Protein AF-A0A699QBE1-F1 (afdb_monomer_lite)

Radius of gyration: 17.56 Å; chains: 1; bounding box: 42×46×42 Å

Foldseek 3Di:
DEPACAQWHQQCVDPVGDHFTPLVVLLVCVVVVDDLVRSVVVSVVRNDPVDDLVNLVVCLVVPAQEYEYEHECLQQDDSVLNNQVSCLSNVNHPPVVNLVVLVVCLVVVVRCVPVCPGRVNVSVVNVLVSSVVRNHAYEYEPQEFVQFLAARRRRGNHSDGQGCQVPVSRLSSLLVVLLSCLLPCLPPVSHQEYASYFAREPHVVFLVSLLVSVVSNVCSSVVSVRDHHYDRAHYPRSPDCVVNPDDD

Secondary structure (DSSP, 8-state):
-B-TTTSS-BGGGSTT--SSBHHHHHHHHHHTT--HHHHHHHHHHHHHHSS-HHHHHHHHHTT--EEEEEEEGGGGS-HHHHHHHHHHHTTSS-HHHHHHHHHHHHHTT-TTSSGGGSHHHHHHHHHHHHHHHTT-EEEEEEEE-TT-SS--TTT---SSTTHHHH-HHHHHHHHHHHHHHHHHHTT-TTEEEEE-S----S-TTHHHHHHHHHHHHHHHHHHTT---EEE---HHHHTB-TTTT---

InterPro domains:
  IPR001547 Glycoside hydrolase, family 5 [PF00150] (39-243)
  IPR017853 Glycoside hydrolase superfamily [SSF51445] (2-241)
  IPR050386 Glycosyl Hydrolase 5 (Cellulase A) [PTHR31297] (1-242)

pLDDT: mean 95.07, std 7.27, range [45.31, 98.88]

Structure (mmCIF, N/CA/C/O backbone):
data_AF-A0A699QBE1-F1
#
_entry.id   AF-A0A699QBE1-F1
#
loop_
_atom_site.group_PDB
_atom_site.id
_atom_site.type_symbol
_atom_site.label_atom_id
_atom_site.label_alt_id
_atom_site.label_comp_id
_atom_site.label_asym_id
_atom_site.label_entity_id
_atom_site.label_seq_id
_atom_site.pdbx_PDB_ins_code
_atom_site.Cartn_x
_atom_site.Cartn_y
_atom_site.Cartn_z
_atom_site.occupancy
_atom_site.B_iso_or_equiv
_atom_site.auth_seq_id
_atom_site.auth_comp_id
_atom_site.auth_asym_id
_atom_site.auth_atom_id
_atom_site.pdbx_PDB_model_num
ATOM 1 N N . MET A 1 1 ? -6.792 -7.352 15.353 1.00 94.69 1 MET A N 1
ATOM 2 C CA . MET A 1 1 ? -6.222 -8.475 14.569 1.00 94.69 1 MET A CA 1
ATOM 3 C C . MET A 1 1 ? -5.666 -7.942 13.255 1.00 94.69 1 MET A C 1
ATOM 5 O O . MET A 1 1 ? -6.353 -7.144 12.637 1.00 94.69 1 MET A O 1
ATOM 9 N N . ASN A 1 2 ? -4.466 -8.341 12.826 1.00 97.06 2 ASN A N 1
ATOM 10 C CA . ASN A 1 2 ? -3.958 -8.002 11.487 1.00 97.06 2 ASN A CA 1
ATOM 11 C C . ASN A 1 2 ? -4.522 -8.975 10.444 1.00 97.06 2 ASN A C 1
ATOM 13 O O . ASN A 1 2 ? -4.537 -10.179 10.686 1.00 97.06 2 ASN A O 1
ATOM 17 N N . LEU A 1 3 ? -4.937 -8.469 9.282 1.00 97.25 3 LEU A N 1
ATOM 18 C CA . LEU A 1 3 ? -5.344 -9.285 8.129 1.00 97.25 3 LEU A CA 1
ATOM 19 C C . LEU A 1 3 ? -4.168 -9.498 7.154 1.00 97.25 3 LEU A C 1
ATOM 21 O O . LEU A 1 3 ? -4.276 -9.221 5.958 1.00 97.25 3 LEU A O 1
ATOM 25 N N . GLY A 1 4 ? -3.023 -9.937 7.688 1.00 94.94 4 GLY A N 1
ATOM 26 C CA . GLY A 1 4 ? -1.795 -10.170 6.918 1.00 94.94 4 GLY A CA 1
ATOM 27 C C . GLY A 1 4 ? -1.945 -11.293 5.886 1.00 94.94 4 GLY A C 1
ATOM 28 O O . GLY A 1 4 ? -2.747 -12.212 6.059 1.00 94.94 4 GLY A O 1
ATOM 29 N N . GLY A 1 5 ? -1.207 -11.198 4.779 1.00 94.06 5 GLY A N 1
ATOM 30 C CA . GLY A 1 5 ? -1.306 -12.123 3.642 1.00 94.06 5 GLY A CA 1
ATOM 31 C C . GLY A 1 5 ? -2.476 -11.852 2.683 1.00 94.06 5 GLY A C 1
ATOM 32 O O . GLY A 1 5 ? -2.503 -12.408 1.585 1.00 94.06 5 GLY A O 1
ATOM 33 N N . TRP A 1 6 ? -3.442 -10.997 3.045 1.00 96.81 6 TRP A N 1
ATOM 34 C CA . TRP A 1 6 ? -4.633 -10.768 2.221 1.00 96.81 6 TRP A CA 1
ATOM 35 C C . TRP A 1 6 ? -4.414 -9.761 1.089 1.00 96.81 6 TRP A C 1
ATOM 37 O O . TRP A 1 6 ? -4.386 -10.140 -0.083 1.00 96.81 6 TRP A O 1
ATOM 47 N N . LEU A 1 7 ? -4.304 -8.475 1.430 1.00 97.38 7 LEU A N 1
ATOM 48 C CA . LEU A 1 7 ? -4.171 -7.373 0.465 1.00 97.38 7 LEU A CA 1
ATOM 49 C C . LEU A 1 7 ? -2.706 -6.996 0.187 1.00 97.38 7 LEU A C 1
ATOM 51 O O . LEU A 1 7 ? -2.420 -6.139 -0.650 1.00 97.38 7 LEU A O 1
ATOM 55 N N . LEU A 1 8 ? -1.798 -7.696 0.859 1.00 95.00 8 LEU A N 1
ATOM 56 C CA . LEU A 1 8 ? -0.367 -7.753 0.633 1.00 95.00 8 LEU A CA 1
ATOM 57 C C . LEU A 1 8 ? 0.083 -9.181 0.954 1.00 95.00 8 LEU A C 1
ATOM 59 O O . LEU A 1 8 ? -0.326 -9.736 1.972 1.00 95.00 8 LEU A O 1
ATOM 63 N N . GLN A 1 9 ? 0.924 -9.764 0.103 1.00 93.69 9 GLN A N 1
ATOM 64 C CA . GLN A 1 9 ? 1.531 -11.069 0.357 1.00 93.69 9 GLN A CA 1
ATOM 65 C C . GLN A 1 9 ? 2.955 -10.917 0.889 1.00 93.69 9 GLN A C 1
ATOM 67 O O . GLN A 1 9 ? 3.810 -10.330 0.223 1.00 93.69 9 GLN A O 1
ATOM 72 N N . GLU A 1 10 ? 3.200 -11.542 2.035 1.00 90.75 10 GLU A N 1
ATOM 73 C CA . GLU A 1 10 ? 4.521 -11.787 2.606 1.00 90.75 10 GLU A CA 1
ATOM 74 C C . GLU A 1 10 ? 4.784 -13.293 2.5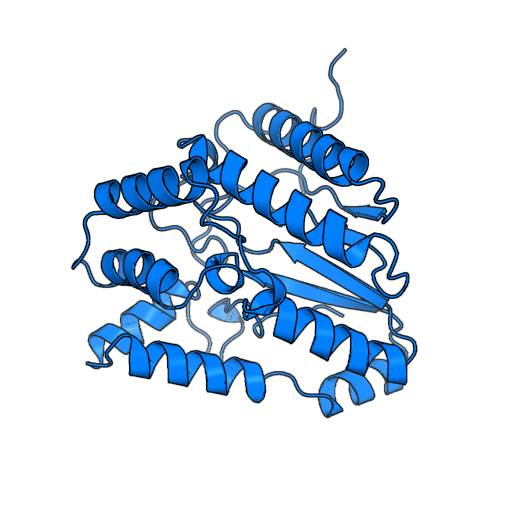37 1.00 90.75 10 GLU A C 1
ATOM 76 O O . GLU A 1 10 ? 4.014 -14.094 3.077 1.00 90.75 10 GLU A O 1
ATOM 81 N N . GLY A 1 11 ? 5.838 -13.713 1.838 1.00 87.06 11 GLY A N 1
ATOM 82 C CA . GLY A 1 11 ? 6.037 -15.121 1.485 1.00 87.06 11 GLY A CA 1
ATOM 83 C C . GLY A 1 11 ? 6.104 -16.054 2.698 1.00 87.06 11 GLY A C 1
ATOM 84 O O . GLY A 1 11 ? 5.624 -17.190 2.638 1.00 87.06 11 GLY A O 1
ATOM 85 N N . TYR A 1 12 ? 6.650 -15.582 3.824 1.00 87.69 12 TYR A N 1
ATOM 86 C CA . TYR A 1 12 ? 6.813 -16.400 5.028 1.00 87.69 12 TYR A CA 1
ATOM 87 C C . TYR A 1 12 ? 5.470 -16.797 5.662 1.00 87.69 12 TYR A C 1
ATOM 89 O O . TYR A 1 12 ? 5.390 -17.814 6.353 1.00 87.69 12 TYR A O 1
ATOM 97 N N . MET A 1 13 ? 4.398 -16.042 5.396 1.00 87.69 13 MET A N 1
ATOM 98 C CA . MET A 1 13 ? 3.041 -16.360 5.852 1.00 87.69 13 MET A CA 1
ATOM 99 C C . MET A 1 13 ? 2.349 -17.412 4.969 1.00 87.69 13 MET A C 1
ATOM 101 O O . MET A 1 13 ? 1.354 -18.017 5.370 1.00 87.69 13 MET A O 1
ATOM 105 N N . MET A 1 14 ? 2.862 -17.647 3.762 1.00 82.94 14 MET A N 1
ATOM 106 C CA . MET A 1 14 ? 2.190 -18.402 2.705 1.00 82.94 14 MET A CA 1
ATOM 107 C C . MET A 1 14 ? 2.646 -19.856 2.707 1.00 82.94 14 MET A C 1
ATOM 109 O O . MET A 1 14 ? 3.821 -20.103 2.499 1.00 82.94 14 MET A O 1
ATOM 113 N N . LYS A 1 15 ? 1.762 -20.849 2.880 1.00 76.06 15 LYS A N 1
ATOM 114 C CA . LYS A 1 15 ? 2.160 -22.275 2.936 1.00 76.06 15 LYS A CA 1
ATOM 115 C C . LYS A 1 15 ? 2.624 -22.814 1.564 1.00 76.06 15 LYS A C 1
ATOM 117 O O . LYS A 1 15 ? 1.965 -22.517 0.570 1.00 76.06 15 LYS A O 1
ATOM 122 N N . PRO A 1 16 ? 3.713 -23.615 1.484 1.00 70.44 16 PRO A N 1
ATOM 123 C CA . PRO A 1 16 ? 4.479 -24.244 2.577 1.00 70.44 16 PRO A CA 1
ATOM 124 C C . PRO A 1 16 ? 5.478 -23.335 3.330 1.00 70.44 16 PRO A C 1
ATOM 126 O O . PRO A 1 16 ? 6.162 -23.811 4.228 1.00 70.44 16 PRO A O 1
ATOM 129 N N . GLY A 1 17 ? 5.511 -22.041 3.035 1.00 72.06 17 GLY A N 1
ATOM 130 C CA . GLY A 1 17 ? 6.429 -21.035 3.570 1.00 72.06 17 GLY A CA 1
ATOM 131 C C . GLY A 1 17 ? 7.526 -20.788 2.547 1.00 72.06 17 GLY A C 1
ATOM 132 O O . GLY A 1 17 ? 8.294 -21.704 2.265 1.00 72.06 17 GLY A O 1
ATOM 133 N N . TYR A 1 18 ? 7.607 -19.591 1.965 1.00 80.00 18 TYR A N 1
ATOM 134 C CA . TYR A 1 18 ? 8.719 -19.227 1.075 1.00 80.00 18 TYR A CA 1
ATOM 135 C C . TYR A 1 18 ? 9.241 -17.825 1.384 1.00 80.00 18 TYR A C 1
ATOM 137 O O . TYR A 1 18 ? 8.517 -16.984 1.890 1.00 80.00 18 TYR A O 1
ATOM 145 N N . GLY A 1 19 ? 10.516 -17.559 1.113 1.00 83.94 19 GLY A N 1
ATOM 146 C CA . GLY A 1 19 ? 11.049 -16.200 1.238 1.00 83.94 19 GLY A CA 1
ATOM 147 C C . GLY A 1 19 ? 10.529 -15.295 0.122 1.00 83.94 19 GLY A C 1
ATOM 148 O O . GLY A 1 19 ? 10.242 -15.773 -0.978 1.00 83.94 19 GLY A O 1
ATOM 149 N N . GLY A 1 20 ? 10.456 -13.992 0.378 1.00 89.56 20 GLY A N 1
ATOM 150 C CA . GLY A 1 20 ? 10.107 -13.005 -0.642 1.00 89.56 20 GLY A CA 1
ATOM 151 C C . GLY A 1 20 ? 8.761 -12.317 -0.438 1.00 89.56 20 GLY A C 1
ATOM 152 O O . GLY A 1 20 ? 8.059 -12.512 0.550 1.00 89.56 20 GLY A O 1
ATOM 153 N N . THR A 1 21 ? 8.407 -11.512 -1.430 1.00 94.00 21 THR A N 1
ATOM 154 C CA . THR A 1 21 ? 7.299 -10.550 -1.402 1.00 94.00 21 THR A CA 1
ATOM 155 C C . THR A 1 21 ? 6.243 -10.868 -2.461 1.00 94.00 21 THR A C 1
ATOM 157 O O . THR A 1 21 ? 6.433 -11.737 -3.318 1.00 94.00 21 THR A O 1
ATOM 160 N N . GLN A 1 22 ? 5.153 -10.098 -2.493 1.00 95.00 22 GLN A N 1
ATOM 161 C CA . GLN A 1 22 ? 4.160 -10.151 -3.569 1.00 95.00 22 GLN A CA 1
ATOM 162 C C . GLN A 1 22 ? 4.777 -10.081 -4.984 1.00 95.00 22 GLN A C 1
ATOM 164 O O . GLN A 1 22 ? 4.373 -10.830 -5.875 1.00 95.00 22 GLN A O 1
ATOM 169 N N . GLY A 1 23 ? 5.779 -9.229 -5.216 1.00 95.25 23 GLY A N 1
ATOM 170 C CA . GLY A 1 23 ? 6.502 -9.155 -6.488 1.00 95.25 23 GLY A CA 1
ATOM 171 C C . GLY A 1 23 ? 7.244 -10.449 -6.838 1.00 95.25 23 GLY A C 1
ATOM 172 O O . GLY A 1 23 ? 7.292 -10.834 -8.008 1.00 95.25 23 GLY A O 1
ATOM 173 N N . SER A 1 24 ? 7.740 -11.175 -5.833 1.00 93.19 24 SER A N 1
ATOM 174 C CA . SER A 1 24 ? 8.366 -12.493 -6.017 1.00 93.19 24 SER A CA 1
ATOM 175 C C . SER A 1 24 ? 7.347 -13.538 -6.479 1.00 93.19 24 SER A C 1
ATOM 177 O O . SER A 1 24 ? 7.620 -14.297 -7.410 1.00 93.19 24 SER A O 1
ATOM 179 N N . VAL A 1 25 ? 6.135 -13.520 -5.916 1.00 93.31 25 VAL A N 1
ATOM 180 C CA . VAL A 1 25 ? 5.020 -14.381 -6.355 1.00 93.31 25 VAL A CA 1
ATOM 181 C C . VAL A 1 25 ? 4.640 -14.085 -7.799 1.00 93.31 25 VAL A C 1
ATOM 183 O O . VAL A 1 25 ? 4.583 -14.995 -8.627 1.00 93.31 25 VAL A O 1
ATOM 186 N N . LYS A 1 26 ? 4.449 -12.802 -8.130 1.00 95.38 26 LYS A N 1
ATOM 187 C CA . LYS A 1 26 ? 4.182 -12.358 -9.505 1.00 95.38 26 LYS A CA 1
ATOM 188 C C . LYS A 1 26 ? 5.254 -12.865 -10.467 1.00 95.38 26 LYS A C 1
ATOM 190 O O . LYS A 1 26 ? 4.917 -13.387 -11.526 1.00 95.38 26 LYS A O 1
ATOM 195 N N . LYS A 1 27 ? 6.535 -12.762 -10.096 1.00 95.00 27 LYS A N 1
ATOM 196 C CA . LYS A 1 27 ? 7.655 -13.248 -10.915 1.00 95.00 27 LYS A CA 1
ATOM 197 C C . LYS A 1 27 ? 7.536 -14.741 -11.221 1.00 95.00 27 LYS A C 1
ATOM 199 O O . LYS A 1 27 ? 7.682 -15.117 -12.380 1.00 95.00 27 LYS A O 1
ATOM 204 N N . VAL A 1 28 ? 7.218 -15.568 -10.223 1.00 93.50 28 VAL A N 1
ATOM 205 C CA . VAL A 1 28 ? 7.009 -17.016 -10.413 1.00 93.50 28 VAL A CA 1
ATOM 206 C C . VAL A 1 28 ? 5.831 -17.288 -11.353 1.00 93.50 28 VAL A C 1
ATOM 208 O O . VAL A 1 28 ? 5.955 -18.105 -12.264 1.00 93.50 28 VAL A O 1
ATOM 211 N N . LEU A 1 29 ? 4.714 -16.570 -11.200 1.00 95.25 29 LEU A N 1
ATOM 212 C CA . LEU A 1 29 ? 3.560 -16.707 -12.100 1.00 95.25 29 LEU A CA 1
ATOM 213 C C . LEU A 1 29 ? 3.916 -16.346 -13.551 1.00 95.25 29 LEU A C 1
ATOM 215 O O . LEU A 1 29 ? 3.547 -17.069 -14.475 1.00 95.25 29 LEU A O 1
ATOM 219 N N . TYR A 1 30 ? 4.675 -15.269 -13.761 1.00 97.38 30 TYR A N 1
ATOM 220 C CA . TYR A 1 30 ? 5.146 -14.889 -15.095 1.00 97.38 30 TYR A CA 1
ATOM 221 C C . TYR A 1 30 ? 6.132 -15.907 -15.681 1.00 97.38 30 TYR A C 1
ATOM 223 O O . TYR A 1 30 ? 6.045 -16.229 -16.864 1.00 97.38 30 TYR A O 1
ATOM 231 N N . GLN A 1 31 ? 7.034 -16.464 -14.867 1.00 95.75 31 GLN A N 1
ATOM 232 C CA . GLN A 1 31 ? 7.949 -17.534 -15.288 1.00 95.75 31 GLN A CA 1
ATOM 233 C C . GLN A 1 31 ? 7.210 -18.828 -15.661 1.00 95.75 31 GLN A C 1
ATOM 235 O O . GLN A 1 31 ? 7.676 -19.566 -16.524 1.00 95.75 31 GLN A O 1
ATOM 240 N N . ALA A 1 32 ? 6.034 -19.068 -15.074 1.00 96.81 32 ALA A N 1
ATOM 241 C CA . ALA A 1 32 ? 5.128 -20.149 -15.460 1.00 96.81 32 ALA A CA 1
ATOM 242 C C . ALA A 1 32 ? 4.320 -19.857 -16.747 1.00 96.81 32 ALA A C 1
ATOM 244 O O . ALA A 1 32 ? 3.485 -20.667 -17.145 1.00 96.81 32 ALA A O 1
ATOM 245 N N . GLY A 1 33 ? 4.555 -18.718 -17.410 1.00 96.62 33 GLY A N 1
ATOM 246 C CA . GLY A 1 33 ? 3.954 -18.375 -18.701 1.00 96.62 33 GLY A CA 1
ATOM 247 C C . GLY A 1 33 ? 2.620 -17.630 -18.625 1.00 96.62 33 GLY A C 1
ATOM 248 O O . GLY A 1 33 ? 1.960 -17.468 -19.652 1.00 96.62 33 GLY A O 1
ATOM 249 N N . LEU A 1 34 ? 2.198 -17.163 -17.443 1.00 97.62 34 LEU A N 1
ATOM 250 C CA . LEU A 1 34 ? 0.987 -16.347 -17.325 1.00 97.62 34 LEU A CA 1
ATOM 251 C C . LEU A 1 34 ? 1.218 -14.949 -17.919 1.00 97.62 34 LEU A C 1
ATOM 253 O O . LEU A 1 34 ? 2.302 -14.383 -17.815 1.00 97.62 34 LEU A O 1
ATOM 257 N N . ASN A 1 35 ? 0.178 -14.371 -18.520 1.00 95.94 35 ASN A N 1
ATOM 258 C CA . ASN A 1 35 ? 0.168 -12.970 -18.951 1.00 95.94 35 ASN A CA 1
ATOM 259 C C . ASN A 1 35 ? -0.437 -12.058 -17.865 1.00 95.94 35 ASN A C 1
ATOM 261 O O . ASN A 1 35 ? -0.961 -12.543 -16.861 1.00 95.94 35 ASN A O 1
ATOM 265 N N . ASP A 1 36 ? -0.401 -10.737 -18.072 1.00 95.12 36 ASP A N 1
ATOM 266 C CA . ASP A 1 36 ? -0.884 -9.766 -17.077 1.00 95.12 36 ASP A CA 1
ATOM 267 C C . ASP A 1 36 ? -2.359 -9.997 -16.707 1.00 95.12 36 ASP A C 1
ATOM 269 O O . ASP A 1 36 ? -2.717 -9.927 -15.536 1.00 95.12 36 ASP A O 1
ATOM 273 N N . ALA A 1 37 ? -3.214 -10.355 -17.673 1.00 95.94 37 ALA A N 1
ATOM 274 C CA . ALA A 1 37 ? -4.624 -10.646 -17.413 1.00 95.94 37 ALA A CA 1
ATOM 275 C C . ALA A 1 37 ? -4.812 -11.891 -16.527 1.00 95.94 37 ALA A C 1
ATOM 277 O O . ALA A 1 37 ? -5.665 -11.898 -15.638 1.00 95.94 37 ALA A O 1
ATOM 278 N N . ALA A 1 38 ? -4.013 -12.939 -16.740 1.00 97.44 38 ALA A N 1
ATOM 279 C CA . ALA A 1 38 ? -4.041 -14.147 -15.922 1.00 97.44 38 ALA A CA 1
ATOM 280 C C . ALA A 1 38 ? -3.509 -13.891 -14.503 1.00 97.44 38 ALA A C 1
ATOM 282 O O . ALA A 1 38 ? -4.104 -14.375 -13.541 1.00 97.44 38 ALA A O 1
ATOM 283 N N . VAL A 1 39 ? -2.444 -13.094 -14.358 1.00 96.38 39 VAL A N 1
ATOM 284 C CA . VAL A 1 39 ? -1.919 -12.690 -13.043 1.00 96.38 39 VAL A CA 1
ATOM 285 C C . VAL A 1 39 ? -2.926 -11.809 -12.302 1.00 96.38 39 VAL A C 1
ATOM 287 O O . VAL A 1 39 ? -3.231 -12.081 -11.144 1.00 96.38 39 VAL A O 1
ATOM 290 N N . GLU A 1 40 ? -3.523 -10.811 -12.954 1.00 95.38 40 GLU A N 1
ATOM 291 C CA . GLU A 1 40 ? -4.579 -9.990 -12.343 1.00 95.38 40 GLU A CA 1
ATOM 292 C C . GLU A 1 40 ? -5.792 -10.837 -11.936 1.00 95.38 40 GLU A C 1
ATOM 294 O O . GLU A 1 40 ? -6.316 -10.659 -10.837 1.00 95.38 40 GLU A O 1
ATOM 299 N N . LYS A 1 41 ? -6.198 -11.817 -12.758 1.00 96.81 41 LYS A N 1
ATOM 300 C CA . LYS A 1 41 ? -7.270 -12.762 -12.409 1.00 96.81 41 LYS A CA 1
ATOM 301 C C . LYS A 1 41 ? -6.912 -13.614 -11.191 1.00 96.81 41 LYS A C 1
ATOM 303 O O . LYS A 1 41 ? -7.757 -13.772 -10.312 1.00 96.81 41 LYS A O 1
ATOM 308 N N . PHE A 1 42 ? -5.687 -14.134 -11.117 1.00 96.81 42 PHE A N 1
ATOM 309 C CA . PHE A 1 42 ? -5.198 -14.874 -9.949 1.00 96.81 42 PHE A CA 1
ATOM 310 C C . PHE A 1 42 ? -5.297 -14.019 -8.680 1.00 96.81 42 PHE A C 1
ATOM 312 O O . PHE A 1 42 ? -5.879 -14.445 -7.685 1.00 96.81 42 PHE A O 1
ATOM 319 N N . TYR A 1 43 ? -4.801 -12.782 -8.729 1.00 96.38 43 TYR A N 1
ATOM 320 C CA . TYR A 1 43 ? -4.846 -11.876 -7.584 1.00 96.38 43 TYR A CA 1
ATOM 321 C C . TYR A 1 43 ? -6.267 -11.421 -7.234 1.00 96.38 43 TYR A C 1
ATOM 323 O O . TYR A 1 43 ? -6.573 -11.228 -6.059 1.00 96.38 43 TYR A O 1
ATOM 331 N N . GLN A 1 44 ? -7.156 -11.284 -8.219 1.00 96.31 44 GLN A N 1
ATOM 332 C CA . GLN A 1 44 ? -8.572 -11.031 -7.964 1.00 96.31 44 GLN A CA 1
ATOM 333 C C . GLN A 1 44 ? -9.203 -12.196 -7.195 1.00 96.31 44 GLN A C 1
ATOM 335 O O . GLN A 1 44 ? -9.820 -11.985 -6.154 1.00 96.31 44 GLN A O 1
ATOM 340 N N . GLN A 1 45 ? -8.975 -13.431 -7.653 1.00 97.38 45 GLN A N 1
ATOM 341 C CA . GLN A 1 45 ? -9.444 -14.633 -6.963 1.00 97.38 45 GLN A CA 1
ATOM 342 C C . GLN A 1 45 ? -8.852 -14.747 -5.556 1.00 97.38 45 GLN A C 1
ATOM 344 O O . GLN A 1 45 ? -9.580 -15.081 -4.627 1.00 97.38 45 GLN A O 1
ATOM 349 N N . TRP A 1 46 ? -7.571 -14.421 -5.372 1.00 96.44 46 TRP A N 1
ATOM 350 C CA . TRP A 1 46 ? -6.951 -14.364 -4.049 1.00 96.44 46 TRP A CA 1
ATOM 351 C C . TRP A 1 46 ? -7.704 -13.410 -3.119 1.00 96.44 46 TRP A C 1
ATOM 353 O O . TRP A 1 46 ? -8.181 -13.817 -2.062 1.00 96.44 46 TRP A O 1
ATOM 363 N N . ARG A 1 47 ? -7.887 -12.151 -3.531 1.00 97.38 47 ARG A N 1
ATOM 364 C CA . ARG A 1 47 ? -8.538 -11.131 -2.695 1.00 97.38 47 ARG A CA 1
ATOM 365 C C . ARG A 1 47 ? -10.005 -11.433 -2.411 1.00 97.38 47 ARG A C 1
ATOM 367 O O . ARG A 1 47 ? -10.494 -11.053 -1.351 1.00 97.38 47 ARG A O 1
ATOM 374 N N . ASP A 1 48 ? -10.698 -12.111 -3.319 1.00 96.81 48 ASP A N 1
ATOM 375 C CA . ASP A 1 48 ? -12.107 -12.456 -3.127 1.00 96.81 48 ASP A CA 1
ATOM 376 C C . ASP A 1 48 ? -12.325 -13.684 -2.226 1.00 96.81 48 ASP A C 1
ATOM 378 O O . ASP A 1 48 ? -13.423 -13.820 -1.686 1.00 96.81 48 ASP A O 1
ATOM 382 N N . ASN A 1 49 ? -11.309 -14.540 -2.038 1.00 96.62 49 ASN A N 1
ATOM 383 C CA . ASN A 1 49 ? -11.451 -15.817 -1.322 1.00 96.62 49 ASN A CA 1
ATOM 384 C C . ASN A 1 49 ? -10.548 -15.982 -0.089 1.00 96.62 49 ASN A C 1
ATOM 386 O O . ASN A 1 49 ? -10.839 -16.843 0.733 1.00 96.62 49 ASN A O 1
ATOM 390 N N . PHE A 1 50 ? -9.462 -15.213 0.047 1.00 96.38 50 PHE A N 1
ATOM 391 C CA . PHE A 1 50 ? -8.506 -15.406 1.144 1.00 96.38 50 PHE A CA 1
ATOM 392 C C . PHE A 1 50 ? -9.052 -14.931 2.497 1.00 96.38 50 PHE A C 1
ATOM 394 O O . PHE A 1 50 ? -8.982 -15.672 3.468 1.00 96.38 50 PHE A O 1
ATOM 401 N N . ILE A 1 51 ? -9.633 -13.726 2.547 1.00 97.81 51 ILE A N 1
ATOM 402 C CA . ILE A 1 51 ? -10.446 -13.251 3.674 1.00 97.81 51 ILE A CA 1
ATOM 403 C C . ILE A 1 51 ? -11.847 -12.956 3.160 1.00 97.81 51 ILE A C 1
ATOM 405 O O . ILE A 1 51 ? -12.051 -12.261 2.159 1.00 97.81 51 ILE A O 1
ATOM 409 N N . THR A 1 52 ? -12.826 -13.474 3.881 1.00 98.00 52 THR A N 1
ATOM 410 C CA . THR A 1 52 ? -14.245 -13.345 3.590 1.00 98.00 52 THR A CA 1
ATOM 411 C C . THR A 1 52 ? -14.977 -12.741 4.783 1.00 98.00 52 THR A C 1
ATOM 413 O O . THR A 1 52 ? -14.419 -12.529 5.860 1.00 98.00 52 THR A O 1
ATOM 416 N N . LYS A 1 53 ? -16.280 -12.490 4.620 1.00 98.00 53 LYS A N 1
ATOM 417 C CA . LYS A 1 53 ? -17.119 -12.045 5.735 1.00 98.00 53 LYS A CA 1
ATOM 418 C C . LYS A 1 53 ? -17.100 -13.042 6.903 1.00 98.00 53 LYS A C 1
ATOM 420 O O . LYS A 1 53 ? -17.131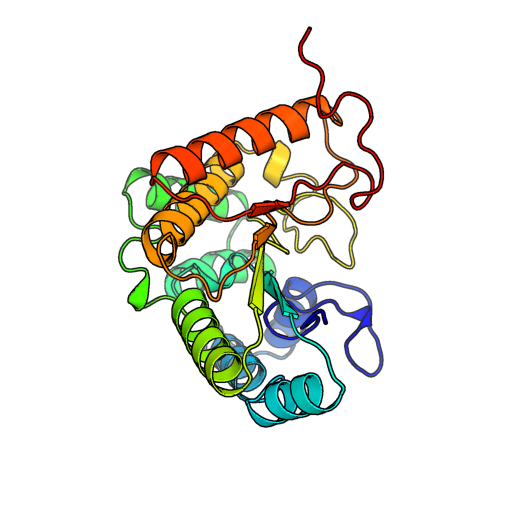 -12.605 8.047 1.00 98.00 53 LYS A O 1
ATOM 425 N N . ALA A 1 54 ? -17.031 -14.346 6.626 1.00 98.50 54 ALA A N 1
ATOM 426 C CA . ALA A 1 54 ? -17.038 -15.373 7.665 1.00 98.50 54 ALA A CA 1
ATOM 427 C C . ALA A 1 54 ? -15.829 -15.244 8.606 1.00 98.50 54 ALA A C 1
ATOM 429 O O . ALA A 1 54 ? -15.975 -15.416 9.812 1.00 98.50 54 ALA A O 1
ATOM 430 N N . ASP A 1 55 ? -14.667 -14.859 8.075 1.00 98.38 55 ASP A N 1
ATOM 431 C CA . ASP A 1 55 ? -13.461 -14.621 8.869 1.00 98.38 55 ASP A CA 1
ATOM 432 C C . ASP A 1 55 ? -13.624 -13.395 9.780 1.00 98.38 55 ASP A C 1
ATOM 434 O O . ASP A 1 55 ? -13.260 -13.436 10.954 1.00 98.38 55 ASP A O 1
ATOM 438 N N . ILE A 1 56 ? -14.233 -12.317 9.272 1.00 98.56 56 ILE A N 1
ATOM 439 C CA . ILE A 1 56 ? -14.527 -11.111 10.064 1.00 98.56 56 ILE A CA 1
ATOM 440 C C . ILE A 1 56 ? -15.558 -11.402 11.164 1.00 98.56 56 ILE A C 1
ATOM 442 O O . ILE A 1 56 ? -15.380 -10.963 12.302 1.00 98.56 56 ILE A O 1
ATOM 446 N N . ASP A 1 57 ? -16.602 -12.171 10.846 1.00 98.56 57 ASP A N 1
ATOM 447 C CA . ASP A 1 57 ? -17.609 -12.613 11.816 1.00 98.56 57 ASP A CA 1
ATOM 448 C C . ASP A 1 57 ? -16.962 -13.481 12.909 1.00 98.56 57 ASP A C 1
ATOM 450 O O . ASP A 1 57 ? -17.222 -13.290 14.097 1.00 98.56 57 ASP A O 1
ATOM 454 N N . PHE A 1 58 ? -16.067 -14.397 12.526 1.00 98.50 58 PHE A N 1
ATOM 455 C CA . PHE A 1 58 ? -15.322 -15.227 13.469 1.00 98.50 58 PHE A CA 1
ATOM 456 C C . PHE A 1 58 ? -14.419 -14.387 14.381 1.00 98.50 58 PHE A C 1
ATOM 458 O O . PHE A 1 58 ? -14.460 -14.559 15.599 1.00 98.50 58 PHE A O 1
ATOM 465 N N . ILE A 1 59 ? -13.653 -13.439 13.826 1.00 98.38 59 ILE A N 1
ATOM 466 C CA . ILE A 1 59 ? -12.814 -12.507 14.601 1.00 98.38 59 ILE A CA 1
ATOM 467 C C . ILE A 1 59 ? -13.659 -11.758 15.642 1.00 98.38 59 ILE A C 1
ATOM 469 O O . ILE A 1 59 ? -13.262 -11.666 16.803 1.00 98.38 59 ILE A O 1
ATOM 473 N N . ALA A 1 60 ? -14.839 -11.266 15.261 1.00 98.12 60 ALA A N 1
ATOM 474 C CA . ALA A 1 60 ? -15.741 -10.595 16.194 1.00 98.12 60 ALA A CA 1
ATOM 475 C C . ALA A 1 60 ? -16.252 -11.534 17.299 1.00 98.12 60 ALA A C 1
ATOM 477 O O . ALA A 1 60 ? -16.271 -11.156 18.470 1.00 98.12 60 ALA A O 1
ATOM 478 N N . GLN A 1 61 ? -16.609 -12.778 16.957 1.00 98.25 61 GLN A N 1
ATOM 479 C CA . GLN A 1 61 ? -17.035 -13.794 17.932 1.00 98.25 61 GLN A CA 1
ATOM 480 C C . GLN A 1 61 ? -15.944 -14.139 18.951 1.00 98.25 61 GLN A C 1
ATOM 482 O O . GLN A 1 61 ? -16.265 -14.469 20.090 1.00 98.25 61 GLN A O 1
ATOM 487 N N . GLN A 1 62 ? -14.665 -14.021 18.577 1.00 98.31 62 GLN A N 1
ATOM 488 C CA . GLN A 1 62 ? -13.545 -14.191 19.510 1.00 98.31 62 GLN A CA 1
ATOM 489 C C . GLN A 1 62 ? -13.344 -12.986 20.451 1.00 98.31 62 GLN A C 1
ATOM 491 O O . GLN A 1 62 ? -12.445 -13.005 21.288 1.00 98.31 62 GLN A O 1
ATOM 496 N N . GLY A 1 63 ? -14.160 -11.934 20.333 1.00 97.88 63 GLY A N 1
ATOM 497 C CA . GLY A 1 63 ? -14.125 -10.763 21.211 1.00 97.88 63 GLY A CA 1
ATOM 498 C C . GLY A 1 63 ? -13.183 -9.647 20.756 1.00 97.88 63 GLY A C 1
ATOM 499 O O . GLY A 1 63 ? -12.988 -8.680 21.494 1.00 97.88 63 GLY A O 1
ATOM 500 N N . PHE A 1 64 ? -12.607 -9.732 19.551 1.00 98.38 64 PHE A N 1
ATOM 501 C CA . PHE A 1 64 ? -11.889 -8.594 18.976 1.00 98.38 64 PHE A CA 1
ATOM 502 C C . PHE A 1 64 ? -12.867 -7.462 18.644 1.00 98.38 64 PHE A C 1
ATOM 504 O O . PHE A 1 64 ? -14.011 -7.696 18.269 1.00 98.38 64 PHE A O 1
ATOM 511 N N . ASN A 1 65 ? -12.387 -6.225 18.737 1.00 97.94 65 ASN A N 1
ATOM 512 C CA . ASN A 1 65 ? -13.146 -5.009 18.429 1.00 97.94 65 ASN A CA 1
ATOM 513 C C . ASN A 1 65 ? -12.505 -4.167 17.309 1.00 97.94 65 ASN A C 1
ATOM 515 O O . ASN A 1 65 ? -13.021 -3.110 16.955 1.00 97.94 65 ASN A O 1
ATOM 519 N N . CYS A 1 66 ? -11.375 -4.613 16.755 1.00 98.50 66 CYS A N 1
ATOM 520 C CA . CYS A 1 66 ? -10.619 -3.882 15.746 1.00 98.50 66 CYS A CA 1
ATOM 521 C C . CYS A 1 66 ? -9.802 -4.826 14.851 1.00 98.50 66 CYS A C 1
ATOM 523 O O . CYS A 1 66 ? -9.182 -5.792 15.327 1.00 98.50 66 CYS A O 1
ATOM 525 N N . ILE A 1 67 ? -9.760 -4.512 13.557 1.00 98.38 67 ILE A N 1
ATOM 526 C CA . ILE A 1 67 ? -8.851 -5.119 12.586 1.00 98.38 67 ILE A CA 1
ATOM 527 C C . ILE A 1 67 ? -7.860 -4.084 12.042 1.00 98.38 67 ILE A C 1
ATOM 529 O O . ILE A 1 67 ? -8.195 -2.913 11.899 1.00 98.38 67 ILE A O 1
ATOM 533 N N . ARG A 1 68 ? -6.649 -4.521 11.701 1.00 98.75 68 ARG A N 1
ATOM 534 C CA . ARG A 1 68 ? -5.683 -3.762 10.898 1.00 98.75 68 ARG A CA 1
ATOM 535 C C . ARG A 1 68 ? -5.635 -4.379 9.512 1.00 98.75 68 ARG A C 1
ATOM 537 O O . ARG A 1 68 ? -5.589 -5.606 9.394 1.00 98.75 68 ARG A O 1
ATOM 544 N N . LEU A 1 69 ? -5.719 -3.528 8.494 1.00 98.69 69 LEU A N 1
ATOM 545 C CA . LEU A 1 69 ? -5.812 -3.891 7.087 1.00 98.69 69 LEU A CA 1
ATOM 546 C C . LEU A 1 69 ? -4.540 -3.431 6.356 1.00 98.69 69 LEU A C 1
ATOM 548 O O . LEU A 1 69 ? -4.512 -2.294 5.881 1.00 98.69 69 LEU A O 1
ATOM 552 N N . PRO A 1 70 ? -3.513 -4.297 6.262 1.00 98.44 70 PRO A N 1
ATOM 553 C CA . PRO A 1 70 ? -2.313 -4.039 5.475 1.00 98.44 70 PRO A CA 1
ATOM 554 C C . PRO A 1 70 ? -2.638 -3.882 3.992 1.00 98.44 70 PRO A C 1
ATOM 556 O O . PRO A 1 70 ? -3.246 -4.770 3.398 1.00 98.44 70 PRO A O 1
ATOM 559 N N . LEU A 1 71 ? -2.232 -2.776 3.378 1.00 98.44 71 LEU A N 1
ATOM 560 C CA . LEU A 1 71 ? -2.513 -2.437 1.985 1.00 98.44 71 LEU A CA 1
ATOM 561 C C . LEU A 1 71 ? -1.218 -2.289 1.188 1.00 98.44 71 LEU A C 1
ATOM 563 O O . LEU A 1 71 ? -0.292 -1.580 1.579 1.00 98.44 71 LEU A O 1
ATOM 567 N N . HIS A 1 72 ? -1.194 -2.887 0.001 1.00 98.19 72 HIS A N 1
ATOM 568 C CA . HIS A 1 72 ? -0.159 -2.625 -0.990 1.00 98.19 72 HIS A CA 1
ATOM 569 C C . HIS A 1 72 ? -0.578 -1.484 -1.937 1.00 98.19 72 HIS A C 1
ATOM 571 O O . HIS A 1 72 ? -1.675 -1.521 -2.500 1.00 98.19 72 HIS A O 1
ATOM 577 N N . TYR A 1 73 ? 0.313 -0.515 -2.210 1.00 97.81 73 TYR A N 1
ATOM 578 C CA . TYR A 1 73 ? 0.014 0.631 -3.092 1.00 97.81 73 TYR A CA 1
ATOM 579 C C . TYR A 1 73 ? -0.456 0.247 -4.512 1.00 97.81 73 TYR A C 1
ATOM 581 O O . TYR A 1 73 ? -1.311 0.926 -5.069 1.00 97.81 73 TYR A O 1
ATOM 589 N N . ASP A 1 74 ? 0.045 -0.855 -5.091 1.00 96.50 74 ASP A N 1
ATOM 590 C CA . ASP A 1 74 ? -0.446 -1.458 -6.343 1.00 96.50 74 ASP A CA 1
ATOM 591 C C . ASP A 1 74 ? -1.985 -1.521 -6.438 1.00 96.50 74 ASP A C 1
ATOM 593 O O . ASP A 1 74 ? -2.538 -1.376 -7.530 1.00 96.50 74 ASP A O 1
ATOM 597 N N . LEU A 1 75 ? -2.706 -1.720 -5.328 1.00 97.75 75 LEU A N 1
ATOM 598 C CA . LEU A 1 75 ? -4.176 -1.772 -5.323 1.00 97.75 75 LEU A CA 1
ATOM 599 C C . LEU A 1 75 ? -4.836 -0.425 -5.657 1.00 97.75 75 LEU A C 1
ATOM 601 O O . LEU A 1 75 ? -6.000 -0.391 -6.060 1.00 97.75 75 LEU A O 1
ATOM 605 N N . PHE A 1 76 ? -4.092 0.670 -5.511 1.00 98.31 76 PHE A N 1
ATOM 606 C CA . PHE A 1 76 ? -4.508 2.028 -5.851 1.00 98.31 76 PHE A CA 1
ATOM 607 C C . PHE A 1 76 ? -4.138 2.427 -7.287 1.00 98.31 76 PHE A C 1
ATOM 609 O O . PHE A 1 76 ? -4.453 3.531 -7.726 1.00 98.31 76 PHE A O 1
ATOM 616 N N . LEU A 1 77 ? -3.488 1.538 -8.035 1.00 97.69 77 LEU A N 1
ATOM 617 C CA . LEU A 1 77 ? -3.232 1.711 -9.458 1.00 97.69 77 LEU A CA 1
ATOM 618 C C . LEU A 1 77 ? -4.327 1.024 -10.282 1.00 97.69 77 LEU A C 1
ATOM 620 O O . LEU A 1 77 ? -4.890 -0.001 -9.885 1.00 97.69 77 LEU A O 1
ATOM 624 N N . THR A 1 78 ? -4.614 1.559 -11.467 1.00 97.19 78 THR A N 1
ATOM 625 C CA . THR A 1 78 ? -5.436 0.846 -12.458 1.00 97.19 78 THR A CA 1
ATOM 626 C C . THR A 1 78 ? -4.699 -0.403 -12.965 1.00 97.19 78 THR A C 1
ATOM 628 O O . THR A 1 78 ? -3.467 -0.459 -12.887 1.00 97.19 78 THR A O 1
ATOM 631 N N . PRO A 1 79 ? -5.396 -1.400 -13.547 1.00 95.50 79 PRO A N 1
ATOM 632 C CA . PRO A 1 79 ? -4.732 -2.556 -14.153 1.00 95.50 79 PRO A CA 1
ATOM 633 C C . PRO A 1 79 ? -3.668 -2.170 -15.192 1.00 95.50 79 PRO A C 1
ATOM 635 O O . PRO A 1 79 ? -2.589 -2.755 -15.214 1.00 95.50 79 PRO A O 1
ATOM 638 N N . ALA A 1 80 ? -3.925 -1.134 -16.000 1.00 95.94 80 ALA A N 1
ATOM 639 C CA . ALA A 1 80 ? -2.964 -0.629 -16.981 1.00 95.94 80 ALA A CA 1
ATOM 640 C C . ALA A 1 80 ? -1.715 -0.021 -16.319 1.00 95.94 80 ALA A C 1
ATOM 642 O O . ALA A 1 80 ? -0.597 -0.258 -16.770 1.00 95.94 80 ALA A O 1
ATOM 643 N N . GLN A 1 81 ? -1.887 0.715 -15.218 1.00 97.38 81 GLN A N 1
ATOM 644 C CA . GLN A 1 81 ? -0.766 1.280 -14.463 1.00 97.38 81 GLN A CA 1
ATOM 645 C C . GLN A 1 81 ? 0.056 0.184 -13.764 1.00 97.38 81 GLN A C 1
ATOM 647 O O . GLN A 1 81 ? 1.286 0.187 -13.848 1.00 97.38 81 GLN A O 1
ATOM 652 N N . ARG A 1 82 ? -0.608 -0.808 -13.148 1.00 96.50 82 ARG A N 1
ATOM 653 C CA . ARG A 1 82 ? 0.061 -1.986 -12.564 1.00 96.50 82 ARG A CA 1
ATOM 654 C C . ARG A 1 82 ? 0.838 -2.793 -13.598 1.00 96.50 82 ARG A C 1
ATOM 656 O O . ARG A 1 82 ? 1.917 -3.290 -13.280 1.00 96.50 82 ARG A O 1
ATOM 663 N N . ALA A 1 83 ? 0.322 -2.921 -14.821 1.00 96.88 83 ALA A N 1
ATOM 664 C CA . ALA A 1 83 ? 0.991 -3.663 -15.886 1.00 96.88 83 ALA A CA 1
ATOM 665 C C . ALA A 1 83 ? 2.391 -3.105 -16.199 1.00 96.88 83 ALA A C 1
ATOM 667 O O . ALA A 1 83 ? 3.303 -3.883 -16.462 1.00 96.88 83 ALA A O 1
ATOM 668 N N . VAL A 1 84 ? 2.610 -1.789 -16.076 1.00 98.06 84 VAL A N 1
ATOM 669 C CA . VAL A 1 84 ? 3.947 -1.193 -16.268 1.00 98.06 84 VAL A CA 1
ATOM 670 C C . VAL A 1 84 ? 4.915 -1.639 -15.169 1.00 98.06 84 VAL A C 1
ATOM 672 O O . VAL A 1 84 ? 6.024 -2.074 -15.479 1.00 98.06 84 VAL A O 1
ATOM 675 N N . ARG A 1 85 ? 4.483 -1.637 -13.898 1.00 96.75 85 ARG A N 1
ATOM 676 C CA . ARG A 1 85 ? 5.276 -2.187 -12.781 1.00 96.75 85 ARG A CA 1
ATOM 677 C C . ARG A 1 85 ? 5.576 -3.674 -12.991 1.00 96.75 85 ARG A C 1
ATOM 679 O O . ARG A 1 85 ? 6.715 -4.117 -12.847 1.00 96.75 85 ARG A O 1
ATOM 686 N N . ASN A 1 86 ? 4.559 -4.449 -13.364 1.00 97.50 86 ASN A N 1
ATOM 687 C CA . ASN A 1 86 ? 4.698 -5.876 -13.652 1.00 97.50 86 ASN A CA 1
ATOM 688 C C . ASN A 1 86 ? 5.658 -6.126 -14.829 1.00 97.50 86 ASN A C 1
ATOM 690 O O . ASN A 1 86 ? 6.397 -7.109 -14.825 1.00 97.50 86 ASN A O 1
ATOM 694 N N . GLY A 1 87 ? 5.705 -5.215 -15.801 1.00 98.12 87 GLY A N 1
ATOM 695 C CA . GLY A 1 87 ? 6.669 -5.233 -16.891 1.00 98.12 87 GLY A CA 1
ATOM 696 C C . GLY A 1 87 ? 8.120 -5.179 -16.410 1.00 98.12 87 GLY A C 1
ATOM 697 O O . GLY A 1 87 ? 8.961 -5.863 -16.997 1.00 98.12 87 GLY A O 1
ATOM 698 N N . VAL A 1 88 ? 8.407 -4.449 -15.323 1.00 98.06 88 VAL A N 1
ATOM 699 C CA . VAL A 1 88 ? 9.736 -4.427 -14.681 1.00 98.06 88 VAL A CA 1
ATOM 700 C C . VAL A 1 88 ? 10.038 -5.771 -14.025 1.00 98.06 88 VAL A C 1
ATOM 702 O O . VAL A 1 88 ? 11.104 -6.336 -14.251 1.00 98.06 88 VAL A O 1
ATOM 705 N N . ILE A 1 89 ? 9.075 -6.338 -13.289 1.00 96.88 89 ILE A N 1
ATOM 706 C CA . ILE A 1 89 ? 9.199 -7.672 -12.664 1.00 96.88 89 ILE A CA 1
ATOM 707 C C . ILE A 1 89 ? 9.521 -8.750 -13.716 1.00 96.88 89 ILE A C 1
ATOM 709 O O . ILE A 1 89 ? 10.294 -9.673 -13.456 1.00 96.88 89 ILE A O 1
ATOM 713 N N . ARG A 1 90 ? 8.950 -8.613 -14.917 1.00 95.94 90 ARG A N 1
ATOM 714 C CA . ARG A 1 90 ? 9.161 -9.504 -16.068 1.00 95.94 90 ARG A CA 1
ATOM 715 C C . ARG A 1 90 ? 10.456 -9.242 -16.843 1.00 95.94 90 ARG A C 1
ATOM 717 O O . ARG A 1 90 ? 10.789 -10.035 -17.718 1.00 95.94 90 ARG A O 1
ATOM 724 N N . GLY A 1 91 ? 11.153 -8.136 -16.583 1.00 96.19 91 GLY A N 1
ATOM 725 C CA . GLY A 1 91 ? 12.304 -7.698 -17.383 1.00 96.19 91 GLY A CA 1
ATOM 726 C C . GLY A 1 91 ? 11.939 -7.187 -18.785 1.00 96.19 91 GLY A C 1
ATOM 727 O O . GLY A 1 91 ? 12.802 -7.110 -19.651 1.00 96.19 91 GLY A O 1
ATOM 728 N N . THR A 1 92 ? 10.667 -6.855 -19.022 1.00 97.31 92 THR A N 1
ATOM 729 C CA . THR A 1 92 ? 10.152 -6.343 -20.311 1.00 97.31 92 THR A CA 1
ATOM 730 C C . THR A 1 92 ? 10.012 -4.823 -20.358 1.00 97.31 92 THR A C 1
ATOM 732 O O . THR A 1 92 ? 9.863 -4.257 -21.435 1.00 97.31 92 THR A O 1
ATOM 735 N N . VAL A 1 93 ? 10.046 -4.165 -19.199 1.00 98.31 93 VAL A N 1
ATOM 736 C CA . VAL A 1 93 ? 10.036 -2.706 -19.062 1.00 98.31 93 VAL A CA 1
ATOM 737 C C . VAL A 1 93 ? 11.278 -2.314 -18.263 1.00 98.31 93 VAL A C 1
ATOM 739 O O . VAL A 1 93 ? 11.460 -2.827 -17.155 1.00 98.31 93 VAL A O 1
ATOM 742 N N . PRO A 1 94 ? 12.149 -1.437 -18.789 1.00 98.38 94 PRO A N 1
ATOM 743 C CA . PRO A 1 94 ? 13.235 -0.861 -18.012 1.00 98.38 94 PRO A CA 1
ATOM 744 C C . PRO A 1 94 ? 12.703 -0.151 -16.767 1.00 98.38 94 PRO A C 1
ATOM 746 O O . PRO A 1 94 ? 11.709 0.570 -16.819 1.00 98.38 94 PRO A O 1
ATOM 749 N N . TYR A 1 95 ? 13.390 -0.309 -15.638 1.00 97.81 95 TYR A N 1
ATOM 750 C CA . TYR A 1 95 ? 12.987 0.333 -14.386 1.00 97.81 95 TYR A CA 1
ATOM 751 C C . TYR A 1 95 ? 12.862 1.869 -14.521 1.00 97.81 95 TYR A C 1
ATOM 753 O O . TYR A 1 95 ? 11.900 2.452 -14.027 1.00 97.81 95 TYR A O 1
ATOM 761 N N . ALA A 1 96 ? 13.766 2.517 -15.265 1.00 97.94 96 ALA A N 1
ATOM 762 C CA . ALA A 1 96 ? 13.705 3.959 -15.512 1.00 97.94 96 ALA A CA 1
ATOM 763 C C . ALA A 1 96 ? 12.416 4.390 -16.242 1.00 97.94 96 ALA A C 1
ATOM 765 O O . ALA A 1 96 ? 11.846 5.432 -15.917 1.00 97.94 96 ALA A O 1
ATOM 766 N N . ASP A 1 97 ? 11.913 3.568 -17.168 1.00 98.50 97 ASP A N 1
ATOM 767 C CA . ASP A 1 97 ? 10.679 3.853 -17.909 1.00 98.50 97 ASP A CA 1
ATOM 768 C C . ASP A 1 97 ? 9.448 3.740 -17.005 1.00 98.50 97 ASP A C 1
ATOM 770 O O . ASP A 1 97 ? 8.503 4.521 -17.131 1.00 98.50 97 ASP A O 1
ATOM 774 N N . TYR A 1 98 ? 9.467 2.806 -16.049 1.00 98.25 98 TYR A N 1
ATOM 775 C CA . TYR A 1 98 ? 8.433 2.707 -15.021 1.00 98.25 98 TYR A CA 1
ATOM 776 C C . TYR A 1 98 ? 8.373 3.970 -14.154 1.00 98.25 98 TYR A C 1
ATOM 778 O O . TYR A 1 98 ? 7.294 4.545 -13.988 1.00 98.25 98 TYR A O 1
ATOM 786 N N . VAL A 1 99 ? 9.522 4.448 -13.667 1.00 98.25 99 VAL A N 1
ATOM 787 C CA . VAL A 1 99 ? 9.598 5.696 -12.889 1.00 98.25 99 VAL A CA 1
ATOM 788 C C . VAL A 1 99 ? 9.126 6.888 -13.723 1.00 98.25 99 VAL A C 1
ATOM 790 O O . VAL A 1 99 ? 8.331 7.699 -13.246 1.00 98.25 99 VAL A O 1
ATOM 793 N N . ALA A 1 100 ? 9.550 6.981 -14.987 1.00 98.44 100 ALA A N 1
ATOM 794 C CA . ALA A 1 100 ? 9.122 8.047 -15.890 1.00 98.44 100 ALA A CA 1
ATOM 795 C C . ALA A 1 100 ? 7.598 8.043 -16.109 1.00 98.44 100 ALA A C 1
ATOM 797 O O . ALA A 1 100 ? 6.972 9.104 -16.104 1.00 98.44 100 ALA A O 1
ATOM 798 N N . LYS A 1 101 ? 6.981 6.861 -16.236 1.00 98.44 101 LYS A N 1
ATOM 799 C CA . LYS A 1 101 ? 5.522 6.731 -16.363 1.00 98.44 101 LYS A CA 1
ATOM 800 C C . LYS A 1 101 ? 4.775 7.113 -15.094 1.00 98.44 101 LYS A C 1
ATOM 802 O O . LYS A 1 101 ? 3.772 7.816 -15.183 1.00 98.44 101 LYS A O 1
ATOM 807 N N . LEU A 1 102 ? 5.272 6.717 -13.924 1.00 98.00 102 LEU A N 1
ATOM 808 C CA . LEU A 1 102 ? 4.701 7.162 -12.653 1.00 98.00 102 LEU A CA 1
ATOM 809 C C . LEU A 1 102 ? 4.735 8.689 -12.516 1.00 98.00 102 LEU A C 1
ATOM 811 O O . LEU A 1 102 ? 3.712 9.279 -12.169 1.00 98.00 102 LEU A O 1
ATOM 815 N N . LYS A 1 103 ? 5.869 9.323 -12.850 1.00 98.38 103 LYS A N 1
ATOM 816 C CA . LYS A 1 103 ? 6.020 10.790 -12.881 1.00 98.38 103 LYS A CA 1
ATOM 817 C C . LYS A 1 103 ? 5.006 11.438 -13.814 1.00 98.38 103 LYS A C 1
ATOM 819 O O . LYS A 1 103 ? 4.324 12.383 -13.428 1.00 98.38 103 LYS A O 1
ATOM 824 N N . GLU A 1 104 ? 4.878 10.906 -15.026 1.00 98.44 104 GLU A N 1
ATOM 825 C CA . GLU A 1 104 ? 3.923 11.398 -16.018 1.00 98.44 104 GLU A CA 1
ATOM 826 C C . GLU A 1 104 ? 2.483 11.344 -15.483 1.00 98.44 104 GLU A C 1
ATOM 828 O O . GLU A 1 104 ? 1.772 12.350 -15.517 1.00 98.44 104 GLU A O 1
ATOM 833 N N . TRP A 1 105 ? 2.054 10.198 -14.944 1.00 98.50 105 TRP A N 1
ATOM 834 C CA . TRP A 1 105 ? 0.702 10.036 -14.404 1.00 98.50 105 TRP A CA 1
ATOM 835 C C . TRP A 1 105 ? 0.447 10.907 -13.178 1.00 98.50 105 TRP A C 1
ATOM 837 O O . TRP A 1 105 ? -0.646 11.453 -13.029 1.00 98.50 105 TRP A O 1
ATOM 847 N N . GLN A 1 106 ? 1.439 11.055 -12.301 1.00 97.62 106 GLN A N 1
ATOM 848 C CA . GLN A 1 106 ? 1.358 11.935 -11.139 1.00 97.62 106 GLN A CA 1
ATOM 849 C C . GLN A 1 106 ? 1.159 13.393 -11.580 1.00 97.62 106 GLN A C 1
ATOM 851 O O . GLN A 1 106 ? 0.214 14.044 -11.139 1.00 97.62 106 GLN A O 1
ATOM 856 N N . GLN A 1 107 ? 2.007 13.895 -12.483 1.00 96.94 107 GLN A N 1
ATOM 857 C CA . GLN A 1 107 ? 1.971 15.285 -12.957 1.00 96.94 107 GLN A CA 1
ATOM 858 C C . GLN A 1 107 ? 0.686 15.616 -13.720 1.00 96.94 107 GLN A C 1
ATOM 860 O O . GLN A 1 107 ? 0.177 16.731 -13.627 1.00 96.94 107 GLN A O 1
ATOM 865 N N . LYS A 1 108 ? 0.132 14.641 -14.449 1.00 97.75 108 LYS A N 1
ATOM 866 C CA . LYS A 1 108 ? -1.145 14.782 -15.163 1.00 97.75 108 LYS A CA 1
ATOM 867 C C . LYS A 1 108 ? -2.379 14.584 -14.274 1.00 97.75 108 LYS A C 1
ATOM 869 O O . LYS A 1 108 ? -3.498 14.731 -14.762 1.00 97.75 108 LYS A O 1
ATOM 874 N N . GLY A 1 109 ? -2.205 14.239 -12.994 1.00 96.75 109 GLY A N 1
ATOM 875 C CA . GLY A 1 109 ? -3.319 13.931 -12.090 1.00 96.75 109 GLY A CA 1
ATOM 876 C C . GLY A 1 109 ? -4.106 12.682 -12.506 1.00 96.75 109 GLY A C 1
ATOM 877 O O . GLY A 1 109 ? -5.314 12.606 -12.300 1.00 96.75 109 GLY A O 1
ATOM 878 N N . GLU A 1 110 ? -3.441 11.722 -13.149 1.00 97.81 110 GLU A N 1
ATOM 879 C CA . GLU A 1 110 ? -4.029 10.455 -13.598 1.00 97.81 110 GLU A CA 1
ATOM 880 C C . GLU A 1 110 ? -3.938 9.362 -12.526 1.00 97.81 110 GLU A C 1
ATOM 882 O O . GLU A 1 110 ? -4.733 8.418 -12.525 1.00 97.81 110 GLU A O 1
ATOM 887 N N . LEU A 1 111 ? -2.997 9.487 -11.586 1.00 98.12 111 LEU A N 1
ATOM 888 C CA . LEU A 1 111 ? -2.986 8.657 -10.385 1.00 98.12 111 LEU A CA 1
ATOM 889 C C . LEU A 1 111 ? -4.166 9.034 -9.4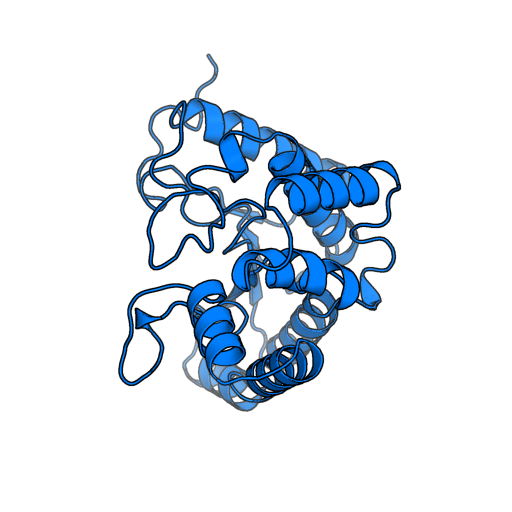90 1.00 98.12 111 LEU A C 1
ATOM 891 O O . LEU A 1 111 ? -4.408 10.206 -9.218 1.00 98.12 111 LEU A O 1
ATOM 895 N N . PHE A 1 112 ? -4.897 8.017 -9.038 1.00 97.31 112 PHE A N 1
ATOM 896 C CA . PHE A 1 112 ? -6.029 8.156 -8.116 1.00 97.31 112 PHE A CA 1
ATOM 897 C C . PHE A 1 112 ? -7.179 9.053 -8.607 1.00 97.31 112 PHE A C 1
ATOM 899 O O . PHE A 1 112 ? -8.015 9.460 -7.805 1.00 97.31 112 PHE A O 1
ATOM 906 N N . LYS A 1 113 ? -7.256 9.332 -9.916 1.00 96.00 113 LYS A N 1
ATOM 907 C CA . LYS A 1 113 ? -8.251 10.237 -10.517 1.00 96.00 113 LYS A CA 1
ATOM 908 C C . LYS A 1 113 ? -9.700 9.818 -10.250 1.00 96.00 113 LYS A C 1
ATOM 910 O O . LYS A 1 113 ? -10.532 10.652 -9.917 1.00 96.00 113 LYS A O 1
ATOM 915 N N . GLU A 1 114 ? -9.979 8.524 -10.384 1.00 96.06 114 GLU A N 1
ATOM 916 C CA . GLU A 1 114 ? -11.303 7.921 -10.195 1.00 96.06 114 GLU A CA 1
ATOM 917 C C . GLU A 1 114 ? -11.236 6.893 -9.055 1.00 96.06 114 GLU A C 1
ATOM 919 O O . GLU A 1 114 ? -11.246 5.683 -9.305 1.00 96.06 114 GLU A O 1
ATOM 924 N N . PRO A 1 115 ? -11.101 7.335 -7.791 1.00 95.06 115 PRO A N 1
ATOM 925 C CA . PRO A 1 115 ? -10.771 6.447 -6.681 1.00 95.06 115 PRO A CA 1
ATOM 926 C C . PRO A 1 115 ? -11.805 5.332 -6.482 1.00 95.06 115 PRO A C 1
ATOM 928 O O . PRO A 1 115 ? -11.441 4.206 -6.167 1.00 95.06 115 PRO A O 1
ATOM 931 N N . GLN A 1 116 ? -13.084 5.596 -6.744 1.00 95.00 116 GLN A N 1
ATOM 932 C CA . GLN A 1 116 ? -14.171 4.616 -6.662 1.00 95.00 116 GLN A CA 1
ATOM 933 C C . GLN A 1 116 ? -14.033 3.435 -7.638 1.00 95.00 116 GLN A C 1
ATOM 935 O O . GLN A 1 116 ? -14.700 2.421 -7.455 1.00 95.00 116 GLN A O 1
ATOM 940 N N . GLN A 1 117 ? -13.193 3.560 -8.670 1.00 96.12 117 GLN A N 1
ATOM 941 C CA . GLN A 1 117 ? -12.901 2.484 -9.622 1.00 96.12 117 GLN A CA 1
ATOM 942 C C . GLN A 1 117 ? -11.658 1.671 -9.225 1.00 96.12 117 GLN A C 1
ATOM 944 O O . GLN A 1 117 ? -11.321 0.692 -9.892 1.00 96.12 117 GLN A O 1
ATOM 949 N N . LEU A 1 118 ? -10.953 2.069 -8.161 1.00 97.56 118 LEU A N 1
ATOM 950 C CA . LEU A 1 118 ? -9.752 1.387 -7.695 1.00 97.56 118 LEU A CA 1
ATOM 951 C C . LEU A 1 118 ? -10.103 0.197 -6.808 1.00 97.56 118 LEU A C 1
ATOM 953 O O . LEU A 1 118 ? -10.979 0.258 -5.943 1.00 97.56 118 LEU A O 1
ATOM 957 N N . GLU A 1 119 ? -9.334 -0.873 -6.972 1.00 97.62 119 GLU A N 1
ATOM 958 C CA . GLU A 1 119 ? -9.526 -2.115 -6.229 1.00 97.62 119 GLU A CA 1
ATOM 959 C C . GLU A 1 119 ? -9.321 -1.918 -4.720 1.00 97.62 119 GLU A C 1
ATOM 961 O O . GLU A 1 119 ? -10.080 -2.469 -3.923 1.00 97.62 119 GLU A O 1
ATOM 966 N N . ALA A 1 120 ? -8.366 -1.068 -4.318 1.00 98.00 120 ALA A N 1
ATOM 967 C CA . ALA A 1 120 ? -8.178 -0.691 -2.916 1.00 98.00 120 ALA A CA 1
ATOM 968 C C . ALA A 1 120 ? -9.463 -0.128 -2.290 1.00 98.00 120 ALA A C 1
ATOM 970 O O . ALA A 1 120 ? -9.854 -0.550 -1.206 1.00 98.00 120 ALA A O 1
ATOM 971 N N . ILE A 1 121 ? -10.150 0.789 -2.981 1.00 98.50 121 ILE A N 1
ATOM 972 C CA . ILE A 1 121 ? -11.366 1.425 -2.463 1.00 98.50 121 ILE A CA 1
ATOM 973 C C . ILE A 1 121 ? -12.509 0.418 -2.365 1.00 98.50 121 ILE A C 1
ATOM 975 O O . ILE A 1 121 ? -13.155 0.346 -1.323 1.00 98.50 121 ILE A O 1
ATOM 979 N N . ARG A 1 122 ? -12.696 -0.432 -3.385 1.00 98.12 122 ARG A N 1
ATOM 980 C CA . ARG A 1 122 ? -13.685 -1.521 -3.336 1.00 98.12 122 ARG A CA 1
ATOM 981 C C . ARG A 1 122 ? -13.478 -2.419 -2.113 1.00 98.12 122 ARG A C 1
ATOM 983 O O . ARG A 1 122 ? -14.443 -2.777 -1.442 1.00 98.12 122 ARG A O 1
ATOM 990 N N . LEU A 1 123 ? -12.233 -2.802 -1.830 1.00 98.62 123 LEU A N 1
ATOM 991 C CA . LEU A 1 123 ? -11.897 -3.712 -0.732 1.00 98.62 123 LEU A CA 1
ATOM 992 C C . LEU A 1 123 ? -12.000 -3.047 0.639 1.00 98.62 123 LEU A C 1
ATOM 994 O O . LEU A 1 123 ? -12.504 -3.679 1.568 1.00 98.62 123 LEU A O 1
ATOM 998 N N . ILE A 1 124 ? -11.581 -1.786 0.764 1.00 98.75 124 ILE A N 1
ATOM 999 C CA . ILE A 1 124 ? -11.760 -1.005 1.992 1.00 98.75 124 ILE A CA 1
ATOM 1000 C C . ILE A 1 124 ? -13.256 -0.859 2.295 1.00 98.75 124 ILE A C 1
ATOM 1002 O O . ILE A 1 124 ? -13.683 -1.240 3.382 1.00 98.75 124 ILE A O 1
ATOM 1006 N N . ASP A 1 125 ? -14.071 -0.424 1.329 1.00 98.62 125 ASP A N 1
ATOM 1007 C CA . ASP A 1 125 ? -15.521 -0.262 1.510 1.00 98.62 125 ASP A CA 1
ATOM 1008 C C . ASP A 1 125 ? -16.202 -1.592 1.882 1.00 98.62 125 ASP A C 1
ATOM 1010 O O . ASP A 1 125 ? -17.021 -1.652 2.804 1.00 98.62 125 ASP A O 1
ATOM 1014 N N . LYS A 1 126 ? -15.827 -2.689 1.206 1.00 98.06 126 LYS A N 1
ATOM 1015 C CA . LYS A 1 126 ? -16.316 -4.045 1.509 1.00 98.06 126 LYS A CA 1
ATOM 1016 C C . LYS A 1 126 ? -15.975 -4.452 2.945 1.00 98.06 126 LYS A C 1
ATOM 1018 O O . LYS A 1 126 ? -16.842 -4.942 3.667 1.00 98.06 126 LYS A O 1
ATOM 1023 N N . THR A 1 127 ? -14.736 -4.203 3.366 1.00 98.50 127 THR A N 1
ATOM 1024 C CA . THR A 1 127 ? -14.247 -4.517 4.714 1.00 98.50 127 THR A CA 1
ATOM 1025 C C . THR A 1 127 ? -14.965 -3.680 5.770 1.00 98.50 127 THR A C 1
ATOM 1027 O O . THR A 1 127 ? -15.460 -4.231 6.748 1.00 98.50 127 THR A O 1
ATOM 1030 N N . LEU A 1 128 ? -15.128 -2.373 5.544 1.00 98.69 128 LEU A N 1
ATOM 1031 C CA . LEU A 1 128 ? -15.900 -1.483 6.417 1.00 98.69 128 LEU A CA 1
ATOM 1032 C C . LEU A 1 128 ? -17.363 -1.927 6.540 1.00 98.69 128 LEU A C 1
ATOM 1034 O O . LEU A 1 128 ? -17.961 -1.785 7.609 1.00 98.69 128 LEU A O 1
ATOM 1038 N N . GLY A 1 129 ? -17.949 -2.477 5.473 1.00 98.31 129 GLY A N 1
ATOM 1039 C CA . GLY A 1 129 ? -19.280 -3.087 5.500 1.00 98.31 129 GLY A CA 1
ATOM 1040 C C . GLY A 1 129 ? -19.349 -4.332 6.390 1.00 98.31 129 GLY A C 1
ATOM 1041 O O . GLY A 1 129 ? -20.252 -4.453 7.219 1.00 98.31 129 GLY A O 1
ATOM 1042 N N . TRP A 1 130 ? -18.375 -5.238 6.275 1.00 98.44 130 TRP A N 1
ATOM 1043 C CA . TRP A 1 130 ? -18.280 -6.424 7.136 1.00 98.44 130 TRP A CA 1
ATOM 1044 C C . TRP A 1 130 ? -18.042 -6.066 8.605 1.00 98.44 130 TRP A C 1
ATOM 1046 O O . TRP A 1 130 ? -18.678 -6.629 9.497 1.00 98.44 130 TRP A O 1
ATOM 1056 N N . CYS A 1 131 ? -17.169 -5.093 8.858 1.00 98.31 131 CYS A N 1
ATOM 1057 C CA . CYS A 1 131 ? -16.855 -4.604 10.194 1.00 98.31 131 CYS A CA 1
ATOM 1058 C C . CYS A 1 131 ? -18.039 -3.874 10.837 1.00 98.31 131 CYS A C 1
ATOM 1060 O O . CYS A 1 131 ? -18.307 -4.096 12.016 1.00 98.31 131 CYS A O 1
ATOM 1062 N N . ALA A 1 132 ? -18.810 -3.092 10.071 1.00 97.00 132 ALA A N 1
ATOM 1063 C CA . ALA A 1 132 ? -20.023 -2.432 10.562 1.00 97.00 132 ALA A CA 1
ATOM 1064 C C . ALA A 1 132 ? -21.041 -3.435 11.125 1.00 97.00 132 ALA A C 1
ATOM 1066 O O . ALA A 1 132 ? -21.590 -3.214 12.204 1.00 97.00 132 ALA A O 1
ATOM 1067 N N . ALA A 1 133 ? -21.242 -4.566 10.437 1.00 94.69 133 ALA A N 1
ATOM 1068 C CA . ALA A 1 133 ? -22.147 -5.627 10.886 1.00 94.69 133 ALA A CA 1
ATOM 1069 C C . ALA A 1 133 ? -21.724 -6.260 12.226 1.00 94.69 133 ALA A C 1
ATOM 1071 O O . ALA A 1 133 ? -22.559 -6.825 12.928 1.00 94.69 133 ALA A O 1
ATOM 1072 N N . ASN A 1 134 ? -20.446 -6.128 12.589 1.00 97.19 134 ASN A N 1
ATOM 1073 C CA . ASN A 1 134 ? -19.840 -6.726 13.775 1.00 97.19 134 ASN A CA 1
ATOM 1074 C C . ASN A 1 134 ? -19.354 -5.696 14.810 1.00 97.19 134 ASN A C 1
ATOM 1076 O O . ASN A 1 134 ? -18.742 -6.079 15.803 1.00 97.19 134 ASN A O 1
ATOM 1080 N N . LYS A 1 135 ? -19.616 -4.396 14.600 1.00 97.31 135 LYS A N 1
ATOM 1081 C CA . LYS A 1 135 ? -19.120 -3.292 15.449 1.00 97.31 135 LYS A CA 1
ATOM 1082 C C . LYS A 1 135 ? -17.591 -3.292 15.618 1.00 97.31 135 LYS A C 1
ATOM 1084 O O . LYS A 1 135 ? -17.080 -2.945 16.680 1.00 97.31 135 LYS A O 1
ATOM 1089 N N . LEU A 1 136 ? -16.870 -3.689 14.570 1.00 98.44 136 LEU A N 1
ATOM 1090 C CA . LEU A 1 136 ? -15.411 -3.647 14.525 1.00 98.44 136 LEU A CA 1
ATOM 1091 C C . LEU A 1 136 ? -14.930 -2.310 13.957 1.00 98.44 136 LEU A C 1
ATOM 1093 O O . LEU A 1 136 ? -15.490 -1.812 12.979 1.00 98.44 136 LEU A O 1
ATOM 1097 N N . TYR A 1 137 ? -13.844 -1.787 14.518 1.00 98.69 137 TYR A N 1
ATOM 1098 C CA . TYR A 1 137 ? -13.062 -0.723 13.897 1.00 98.69 137 TYR A CA 1
ATOM 1099 C C . TYR A 1 137 ? -12.069 -1.272 12.867 1.00 98.69 137 TYR A C 1
ATOM 1101 O O . TYR A 1 137 ? -11.679 -2.443 12.918 1.00 98.69 137 TYR A O 1
ATOM 1109 N N . VAL A 1 138 ? -11.627 -0.405 11.956 1.00 98.81 138 VAL A N 1
ATOM 1110 C CA . VAL A 1 138 ? -10.600 -0.703 10.952 1.00 98.81 138 VAL A CA 1
ATOM 1111 C C . VAL A 1 138 ? -9.434 0.274 11.082 1.00 98.81 138 VAL A C 1
ATOM 1113 O O . VAL A 1 138 ? -9.632 1.485 11.161 1.00 98.81 138 VAL A O 1
ATOM 1116 N N . VAL A 1 139 ? -8.212 -0.248 11.077 1.00 98.88 139 VAL A N 1
ATOM 1117 C CA . VAL A 1 139 ? -6.978 0.514 10.856 1.00 98.88 139 VAL A CA 1
ATOM 1118 C C . VAL A 1 139 ? -6.574 0.320 9.403 1.00 98.88 139 VAL A C 1
ATOM 1120 O O . VAL A 1 139 ? -6.390 -0.822 8.977 1.00 98.88 139 VAL A O 1
ATOM 1123 N N . LEU A 1 140 ? -6.459 1.409 8.642 1.00 98.88 140 LEU A N 1
ATOM 1124 C CA . LEU A 1 140 ? -5.891 1.352 7.295 1.00 98.88 140 LEU A CA 1
ATOM 1125 C C . LEU A 1 140 ? -4.384 1.509 7.397 1.00 98.88 140 LEU A C 1
ATOM 1127 O O . LEU A 1 140 ? -3.919 2.499 7.952 1.00 98.88 140 LEU A O 1
ATOM 1131 N N . ASP A 1 141 ? -3.653 0.552 6.849 1.00 98.75 141 ASP A N 1
ATOM 1132 C CA . ASP A 1 141 ? -2.205 0.478 6.961 1.00 98.75 141 ASP A CA 1
ATOM 1133 C C . ASP A 1 141 ? -1.576 0.463 5.570 1.00 98.75 141 ASP A C 1
ATOM 1135 O O . ASP A 1 141 ? -1.806 -0.464 4.791 1.00 98.75 141 ASP A O 1
ATOM 1139 N N . LEU A 1 142 ? -0.805 1.504 5.236 1.00 98.56 142 LEU A N 1
ATOM 1140 C CA . LEU A 1 142 ? 0.003 1.495 4.020 1.00 98.56 142 LEU A CA 1
ATOM 1141 C C . LEU A 1 142 ? 1.251 0.641 4.252 1.00 98.56 142 LEU A C 1
ATOM 1143 O O . LEU A 1 142 ? 2.340 1.129 4.561 1.00 98.56 142 LEU A O 1
ATOM 1147 N N . HIS A 1 143 ? 1.061 -0.655 4.040 1.00 97.81 143 HIS A N 1
ATOM 1148 C CA . HIS A 1 143 ? 2.039 -1.665 4.398 1.00 97.81 143 HIS A CA 1
ATOM 1149 C C . HIS A 1 143 ? 3.159 -1.812 3.367 1.00 97.81 143 HIS A C 1
ATOM 1151 O O . HIS A 1 143 ? 4.304 -2.092 3.708 1.00 97.81 143 HIS A O 1
ATOM 1157 N N . ALA A 1 144 ? 2.851 -1.580 2.090 1.00 97.06 144 ALA A N 1
ATOM 1158 C CA . ALA A 1 144 ? 3.852 -1.468 1.034 1.00 97.06 144 ALA A CA 1
ATOM 1159 C C . ALA A 1 144 ? 3.642 -0.159 0.273 1.00 97.06 144 ALA A C 1
ATOM 1161 O O . ALA A 1 144 ? 2.714 -0.041 -0.539 1.00 97.06 144 ALA A O 1
ATOM 1162 N N . ALA A 1 145 ? 4.507 0.820 0.544 1.00 97.75 145 ALA A N 1
ATOM 1163 C CA . ALA A 1 145 ? 4.536 2.097 -0.154 1.00 97.75 145 ALA A CA 1
ATOM 1164 C C . ALA A 1 145 ? 5.138 1.941 -1.568 1.00 97.75 145 ALA A C 1
ATOM 1166 O O . ALA A 1 145 ? 5.928 1.020 -1.816 1.00 97.75 145 ALA A O 1
ATOM 1167 N N . PRO A 1 146 ? 4.799 2.829 -2.521 1.00 97.25 146 PRO A N 1
ATOM 1168 C CA . PRO A 1 146 ? 5.510 2.898 -3.795 1.00 97.25 146 PRO A CA 1
ATOM 1169 C C . PRO A 1 146 ? 7.018 3.079 -3.558 1.00 97.25 146 PRO A C 1
ATOM 1171 O O . PRO A 1 146 ? 7.414 3.796 -2.653 1.00 97.25 146 PRO A O 1
ATOM 1174 N N . GLY A 1 147 ? 7.867 2.378 -4.312 1.00 96.38 147 GLY A N 1
ATOM 1175 C CA . GLY A 1 147 ? 9.326 2.398 -4.109 1.00 96.38 147 GLY A CA 1
ATOM 1176 C C . GLY A 1 147 ? 9.848 1.606 -2.894 1.00 96.38 147 GLY A C 1
ATOM 1177 O O . GLY A 1 147 ? 11.054 1.432 -2.780 1.00 96.38 147 GLY A O 1
ATOM 1178 N N . ALA A 1 148 ? 8.974 1.069 -2.036 1.00 96.25 148 ALA A N 1
ATOM 1179 C CA . ALA A 1 148 ? 9.308 0.343 -0.806 1.00 96.25 148 ALA A CA 1
ATOM 1180 C C . ALA A 1 148 ? 10.130 1.145 0.226 1.00 96.25 148 ALA A C 1
ATOM 1182 O O . ALA A 1 148 ? 11.246 1.606 -0.002 1.00 96.25 148 ALA A O 1
ATOM 1183 N N . GLN A 1 149 ? 9.577 1.257 1.427 1.00 95.25 149 GLN A N 1
ATOM 1184 C CA . GLN A 1 149 ? 10.089 2.066 2.534 1.00 95.25 149 GLN A CA 1
ATOM 1185 C C . GLN A 1 149 ? 11.265 1.433 3.310 1.00 95.25 149 GLN A C 1
ATOM 1187 O O . GLN A 1 149 ? 11.664 1.946 4.357 1.00 95.25 149 GLN A O 1
ATOM 1192 N N . GLY A 1 150 ? 11.843 0.347 2.795 1.00 94.38 150 GLY A N 1
ATOM 1193 C CA . GLY A 1 150 ? 13.009 -0.320 3.366 1.00 94.38 150 GLY A CA 1
ATOM 1194 C C . GLY A 1 150 ? 13.625 -1.349 2.422 1.00 94.38 150 GLY A C 1
ATOM 1195 O O . GLY A 1 150 ? 13.375 -1.315 1.215 1.00 94.38 150 GLY A O 1
ATOM 1196 N N . THR A 1 151 ? 14.446 -2.256 2.954 1.00 93.81 151 THR A N 1
ATOM 1197 C CA . THR A 1 151 ? 15.229 -3.211 2.141 1.00 93.81 151 THR A CA 1
ATOM 1198 C C . THR A 1 151 ? 15.053 -4.677 2.518 1.00 93.81 151 THR A C 1
ATOM 1200 O O . THR A 1 151 ? 15.634 -5.535 1.852 1.00 93.81 151 THR A O 1
ATOM 1203 N N . ASP A 1 152 ? 14.280 -4.992 3.559 1.00 92.06 152 ASP A N 1
ATOM 1204 C CA . ASP A 1 152 ? 14.046 -6.383 3.943 1.00 92.06 152 ASP A CA 1
ATOM 1205 C C . ASP A 1 152 ? 13.345 -7.168 2.824 1.00 92.06 152 ASP A C 1
ATOM 1207 O O . ASP A 1 152 ? 12.255 -6.824 2.369 1.00 92.06 152 ASP A O 1
ATOM 1211 N N . SER A 1 153 ? 13.974 -8.260 2.394 1.00 88.31 153 SER A N 1
ATOM 1212 C CA . SER A 1 153 ? 13.543 -9.045 1.237 1.00 88.31 153 SER A CA 1
ATOM 1213 C C . SER A 1 153 ? 12.215 -9.783 1.410 1.00 88.31 153 SER A C 1
ATOM 1215 O O . SER A 1 153 ? 11.727 -10.352 0.438 1.00 88.31 153 SER A O 1
ATOM 1217 N N . ASN A 1 154 ? 11.654 -9.843 2.619 1.00 86.94 154 ASN A N 1
ATOM 1218 C CA . ASN A 1 154 ? 10.394 -10.531 2.893 1.00 86.94 154 ASN A CA 1
ATOM 1219 C C . ASN A 1 154 ? 9.199 -9.578 2.960 1.00 86.94 154 ASN A C 1
ATOM 1221 O O . ASN A 1 154 ? 8.079 -10.018 2.699 1.00 86.94 154 ASN A O 1
ATOM 1225 N N . ILE A 1 155 ? 9.433 -8.300 3.273 1.00 86.56 155 ILE A N 1
ATOM 1226 C CA . ILE A 1 155 ? 8.358 -7.320 3.504 1.00 86.56 155 ILE A CA 1
ATOM 1227 C C . ILE A 1 155 ? 8.444 -6.094 2.586 1.00 86.56 155 ILE A C 1
ATOM 1229 O O . ILE A 1 155 ? 7.418 -5.557 2.168 1.00 86.56 155 ILE A O 1
ATOM 1233 N N . ALA A 1 156 ? 9.649 -5.672 2.191 1.00 87.06 156 ALA A N 1
ATOM 1234 C CA . ALA A 1 156 ? 9.842 -4.541 1.295 1.00 87.06 156 ALA A CA 1
ATOM 1235 C C . ALA A 1 156 ? 9.717 -5.028 -0.158 1.00 87.06 156 ALA A C 1
ATOM 1237 O O . ALA A 1 156 ? 10.683 -5.530 -0.730 1.00 87.06 156 ALA A O 1
ATOM 1238 N N . ASP A 1 157 ? 8.523 -4.908 -0.765 1.00 94.25 157 ASP A N 1
ATOM 1239 C CA . ASP A 1 157 ? 8.244 -5.277 -2.174 1.00 94.25 157 ASP A CA 1
ATOM 1240 C C . ASP A 1 157 ? 8.922 -4.325 -3.186 1.00 94.25 157 ASP A C 1
ATOM 1242 O O . ASP A 1 157 ? 8.288 -3.678 -4.029 1.00 94.25 157 ASP A O 1
ATOM 1246 N N . ALA A 1 158 ? 10.240 -4.207 -3.062 1.00 93.62 158 ALA A N 1
ATOM 1247 C CA . ALA A 1 158 ? 11.100 -3.257 -3.739 1.00 93.62 158 ALA A CA 1
ATOM 1248 C C . ALA A 1 158 ? 11.487 -3.739 -5.146 1.00 93.62 158 ALA A C 1
ATOM 1250 O O . ALA A 1 158 ? 11.804 -4.908 -5.360 1.00 93.62 158 ALA A O 1
ATOM 1251 N N . LEU A 1 159 ? 11.512 -2.814 -6.113 1.00 95.00 159 LEU A N 1
ATOM 1252 C CA . LEU A 1 159 ? 12.144 -3.047 -7.423 1.00 95.00 159 LEU A CA 1
ATOM 1253 C C . LEU A 1 159 ? 13.624 -2.636 -7.426 1.00 95.00 159 LEU A C 1
ATOM 1255 O O . LEU A 1 159 ? 14.412 -3.196 -8.184 1.00 95.00 159 LEU A O 1
ATOM 1259 N N . GLN A 1 160 ? 13.979 -1.662 -6.587 1.00 93.06 160 GLN A N 1
ATOM 1260 C CA . GLN A 1 160 ? 15.330 -1.174 -6.318 1.00 93.06 160 GLN A CA 1
ATOM 1261 C C . GLN A 1 160 ? 15.449 -0.890 -4.811 1.00 93.06 160 GLN A C 1
ATOM 1263 O O . GLN A 1 160 ? 14.446 -0.545 -4.183 1.00 93.06 160 GLN A O 1
ATOM 1268 N N . PRO A 1 161 ? 16.632 -1.046 -4.196 1.00 89.44 161 PRO A N 1
ATOM 1269 C CA . PRO A 1 161 ? 16.797 -0.822 -2.763 1.00 89.44 161 PRO A CA 1
ATOM 1270 C C . PRO A 1 161 ? 16.596 0.655 -2.395 1.00 89.44 161 PRO A C 1
ATOM 1272 O O . PRO A 1 161 ? 17.172 1.538 -3.030 1.00 89.44 161 PRO A O 1
ATOM 1275 N N . ASN A 1 162 ? 15.843 0.912 -1.318 1.00 91.38 162 ASN A N 1
ATOM 1276 C CA . ASN A 1 162 ? 15.599 2.254 -0.765 1.00 91.38 162 ASN A CA 1
ATOM 1277 C C . ASN A 1 162 ? 14.987 3.259 -1.752 1.00 91.38 162 ASN A C 1
ATOM 1279 O O . ASN A 1 162 ? 15.179 4.468 -1.620 1.00 91.38 162 ASN A O 1
ATOM 1283 N N . ASP A 1 163 ? 14.251 2.773 -2.745 1.00 95.06 163 ASP A N 1
ATOM 1284 C CA . ASP A 1 163 ? 13.767 3.603 -3.840 1.00 95.06 163 ASP A CA 1
ATOM 1285 C C . ASP A 1 163 ? 12.768 4.664 -3.363 1.00 95.06 163 ASP A C 1
ATOM 1287 O O . ASP A 1 163 ? 12.855 5.826 -3.758 1.00 95.06 163 ASP A O 1
ATOM 1291 N N . PHE A 1 164 ? 11.915 4.304 -2.394 1.00 97.69 164 PHE A N 1
ATOM 1292 C CA . PHE A 1 164 ? 11.028 5.255 -1.722 1.00 97.69 164 PHE A CA 1
ATOM 1293 C C . PHE A 1 164 ? 11.772 6.466 -1.158 1.00 97.69 164 PHE A C 1
ATOM 1295 O O . PHE A 1 164 ? 11.181 7.529 -1.094 1.00 97.69 164 PHE A O 1
ATOM 1302 N N . TRP A 1 165 ? 13.035 6.327 -0.747 1.00 97.06 165 TRP A N 1
ATOM 1303 C CA . TRP A 1 165 ? 13.822 7.408 -0.146 1.00 97.06 165 TRP A CA 1
ATOM 1304 C C . TRP A 1 165 ? 14.664 8.173 -1.169 1.00 97.06 165 TRP A C 1
ATOM 1306 O O . TRP A 1 165 ? 14.894 9.368 -0.996 1.00 97.06 165 TRP A O 1
ATOM 1316 N N . ASN A 1 166 ? 15.101 7.501 -2.235 1.00 95.25 166 ASN A N 1
ATOM 1317 C CA . ASN A 1 166 ? 16.031 8.054 -3.219 1.00 95.25 166 ASN A CA 1
ATOM 1318 C C . ASN A 1 166 ? 15.341 8.759 -4.399 1.00 95.25 166 ASN A C 1
ATOM 1320 O O . ASN A 1 166 ? 15.978 9.568 -5.072 1.00 95.25 166 ASN A O 1
ATOM 1324 N N . GLU A 1 167 ? 14.060 8.479 -4.654 1.00 96.31 167 GLU A N 1
ATOM 1325 C CA . GLU A 1 167 ? 13.305 9.046 -5.776 1.00 96.31 167 GLU A CA 1
ATOM 1326 C C . GLU A 1 167 ? 12.054 9.809 -5.282 1.00 96.31 167 GLU A C 1
ATOM 1328 O O . GLU A 1 167 ? 11.034 9.176 -4.996 1.00 96.31 167 GLU A O 1
ATOM 1333 N N . PRO A 1 168 ? 12.100 11.165 -5.230 1.00 95.94 168 PRO A N 1
ATOM 1334 C CA . PRO A 1 168 ? 11.056 12.044 -4.674 1.00 95.94 168 PRO A CA 1
ATOM 1335 C C . PRO A 1 168 ? 9.617 11.760 -5.129 1.00 95.94 168 PRO A C 1
ATOM 1337 O O . PRO A 1 168 ? 8.650 12.010 -4.403 1.00 95.94 168 PRO A O 1
ATOM 1340 N N . THR A 1 169 ? 9.456 11.245 -6.350 1.00 97.31 169 THR A N 1
ATOM 1341 C CA . THR A 1 169 ? 8.142 10.894 -6.896 1.00 97.31 169 THR A CA 1
ATOM 1342 C C . THR A 1 169 ? 7.407 9.864 -6.051 1.00 97.31 169 THR A C 1
ATOM 1344 O O . THR A 1 169 ? 6.184 9.937 -5.944 1.00 97.31 169 THR A O 1
ATOM 1347 N N . TYR A 1 170 ? 8.099 8.921 -5.413 1.00 98.44 170 TYR A N 1
ATOM 1348 C CA . TYR A 1 170 ? 7.412 7.926 -4.596 1.00 98.44 170 TYR A CA 1
ATOM 1349 C C . TYR A 1 170 ? 6.824 8.526 -3.319 1.00 98.44 170 TYR A C 1
ATOM 1351 O O . TYR A 1 170 ? 5.681 8.212 -2.981 1.00 98.44 170 TYR A O 1
ATOM 1359 N N . GLN A 1 171 ? 7.527 9.453 -2.661 1.00 98.31 171 GLN A N 1
ATOM 1360 C CA . GLN A 1 171 ? 6.972 10.209 -1.536 1.00 98.31 171 GLN A CA 1
ATOM 1361 C C . GLN A 1 171 ? 5.774 11.051 -1.977 1.00 98.31 171 GLN A C 1
ATOM 1363 O O . GLN A 1 171 ? 4.762 11.096 -1.275 1.00 98.31 171 GLN A O 1
ATOM 1368 N N . ASP A 1 172 ? 5.846 11.688 -3.149 1.00 98.44 172 ASP A N 1
ATOM 1369 C CA . ASP A 1 172 ? 4.726 12.469 -3.674 1.00 98.44 172 ASP A CA 1
ATOM 1370 C C . ASP A 1 172 ? 3.489 11.610 -3.963 1.00 98.44 172 ASP A C 1
ATOM 1372 O O . ASP A 1 172 ? 2.365 12.014 -3.653 1.00 98.44 172 ASP A O 1
ATOM 1376 N N . ILE A 1 173 ? 3.680 10.417 -4.534 1.00 98.56 173 ILE A N 1
ATOM 1377 C CA . ILE A 1 173 ? 2.594 9.470 -4.808 1.00 98.56 173 ILE A CA 1
ATOM 1378 C C . ILE A 1 173 ? 1.980 8.978 -3.498 1.00 98.56 173 ILE A C 1
ATOM 1380 O O . ILE A 1 173 ? 0.755 8.974 -3.374 1.00 98.56 173 ILE A O 1
ATOM 1384 N N . THR A 1 174 ? 2.798 8.627 -2.503 1.00 98.69 174 THR A N 1
ATOM 1385 C CA . THR A 1 174 ? 2.313 8.266 -1.160 1.00 98.69 174 THR A CA 1
ATOM 1386 C C . THR A 1 174 ? 1.512 9.404 -0.533 1.00 98.69 174 THR A C 1
ATOM 1388 O O . THR A 1 174 ? 0.450 9.176 0.046 1.00 98.69 174 THR A O 1
ATOM 1391 N N . ASN A 1 175 ? 1.959 10.648 -0.712 1.00 98.56 175 ASN A N 1
ATOM 1392 C CA . ASN A 1 175 ? 1.234 11.825 -0.249 1.00 98.56 175 ASN A CA 1
ATOM 1393 C C . ASN A 1 175 ? -0.130 11.976 -0.949 1.00 98.56 175 ASN A C 1
ATOM 1395 O O . ASN A 1 175 ? -1.148 12.203 -0.296 1.00 98.56 175 ASN A O 1
ATOM 1399 N N . GLY A 1 176 ? -0.177 11.803 -2.273 1.00 98.62 176 GLY A N 1
ATOM 1400 C CA . GLY A 1 176 ? -1.422 11.829 -3.052 1.00 98.62 176 GLY A CA 1
ATOM 1401 C C . GLY A 1 176 ? -2.395 10.702 -2.685 1.00 98.62 176 GLY A C 1
ATOM 1402 O O . GLY A 1 176 ? -3.610 10.922 -2.633 1.00 98.62 176 GLY A O 1
ATOM 1403 N N . LEU A 1 177 ? -1.873 9.515 -2.367 1.00 98.75 177 LEU A N 1
ATOM 1404 C CA . LEU A 1 177 ? -2.656 8.379 -1.882 1.00 98.75 177 LEU A CA 1
ATOM 1405 C C . LEU A 1 177 ? -3.328 8.724 -0.549 1.00 98.75 177 LEU A C 1
ATOM 1407 O O . LEU A 1 177 ? -4.548 8.590 -0.425 1.00 98.75 177 LEU A O 1
ATOM 1411 N N . TRP A 1 178 ? -2.572 9.242 0.423 1.00 98.81 178 TRP A N 1
ATOM 1412 C CA . TRP A 1 178 ? -3.132 9.636 1.719 1.00 98.81 178 TRP A CA 1
ATOM 1413 C C . TRP A 1 178 ? -4.110 10.802 1.622 1.00 98.81 178 TRP A C 1
ATOM 1415 O O . TRP A 1 178 ? -5.152 10.764 2.272 1.00 98.81 178 TRP A O 1
ATOM 1425 N N . ALA A 1 179 ? -3.853 11.790 0.759 1.00 98.81 179 ALA A N 1
ATOM 1426 C CA . ALA A 1 179 ? -4.827 12.843 0.466 1.00 98.81 179 ALA A CA 1
ATOM 1427 C C . ALA A 1 179 ? -6.149 12.257 -0.063 1.00 98.81 179 ALA A C 1
ATOM 1429 O O . ALA A 1 179 ? -7.229 12.693 0.336 1.00 98.81 179 ALA A O 1
ATOM 1430 N N . THR A 1 180 ? -6.069 11.242 -0.929 1.00 98.69 180 THR A N 1
ATOM 1431 C CA . THR A 1 180 ? -7.236 10.559 -1.505 1.00 98.69 180 THR A CA 1
ATOM 1432 C C . THR A 1 180 ? -8.031 9.802 -0.442 1.00 98.69 180 THR A C 1
ATOM 1434 O 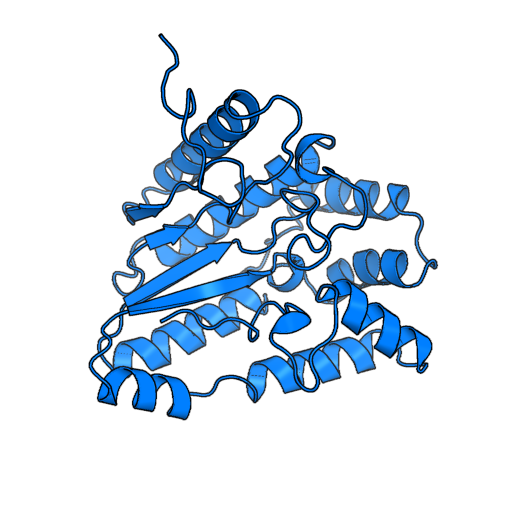O . THR A 1 180 ? -9.251 9.968 -0.357 1.00 98.69 180 THR A O 1
ATOM 1437 N N . LEU A 1 181 ? -7.352 9.002 0.387 1.00 98.81 181 LEU A N 1
ATOM 1438 C CA . LEU A 1 181 ? -7.980 8.256 1.480 1.00 98.81 181 LEU A CA 1
ATOM 1439 C C . LEU A 1 181 ? -8.616 9.199 2.505 1.00 98.81 181 LEU A C 1
ATOM 1441 O O . LEU A 1 181 ? -9.806 9.071 2.783 1.00 98.81 181 LEU A O 1
ATOM 1445 N N . ALA A 1 182 ? -7.862 10.186 2.990 1.00 98.81 182 ALA A N 1
ATOM 1446 C CA . ALA A 1 182 ? -8.339 11.142 3.983 1.00 98.81 182 ALA A CA 1
ATOM 1447 C C . ALA A 1 182 ? -9.550 11.932 3.470 1.00 98.81 182 ALA A C 1
ATOM 1449 O O . ALA A 1 182 ? -10.571 12.045 4.145 1.00 98.81 182 ALA A O 1
ATOM 1450 N N . LYS A 1 183 ? -9.506 12.419 2.223 1.00 98.69 183 LYS A N 1
ATOM 1451 C CA . LYS A 1 183 ? -10.644 13.129 1.621 1.00 98.69 183 LYS A CA 1
ATOM 1452 C C . LYS A 1 183 ? -11.908 12.271 1.582 1.00 98.69 183 LYS A C 1
ATOM 1454 O O . LYS A 1 183 ? -12.998 12.793 1.824 1.00 98.69 183 LYS A O 1
ATOM 1459 N N . ARG A 1 184 ? -11.771 10.985 1.244 1.00 98.50 184 ARG A N 1
ATOM 1460 C CA . ARG A 1 184 ? -12.897 10.051 1.120 1.00 98.50 184 ARG A CA 1
ATOM 1461 C C . ARG A 1 184 ? -13.463 9.656 2.478 1.00 98.50 184 ARG A C 1
ATOM 1463 O O . ARG A 1 184 ? -14.680 9.661 2.640 1.00 98.50 184 ARG A O 1
ATOM 1470 N N . TYR A 1 185 ? -12.594 9.296 3.417 1.00 98.75 185 TYR A N 1
ATOM 1471 C CA . TYR A 1 185 ? -12.999 8.599 4.631 1.00 98.75 185 TYR A CA 1
ATOM 1472 C C . TYR A 1 185 ? -13.048 9.467 5.884 1.00 98.75 185 TYR A C 1
ATOM 1474 O O . TYR A 1 185 ? -13.510 8.965 6.896 1.00 98.75 185 TYR A O 1
ATOM 1482 N N . LYS A 1 186 ? -12.695 10.760 5.837 1.00 98.62 186 LYS A N 1
ATOM 1483 C CA . LYS A 1 186 ? -12.669 11.670 7.006 1.00 98.62 186 LYS A CA 1
ATOM 1484 C C . LYS A 1 186 ? -13.878 11.675 7.944 1.00 98.62 186 LYS A C 1
ATOM 1486 O O . LYS A 1 186 ? -13.734 12.080 9.089 1.00 98.62 186 LYS A O 1
ATOM 1491 N N . ASN A 1 187 ? -15.050 11.253 7.472 1.00 98.50 187 ASN A N 1
ATOM 1492 C CA . ASN A 1 187 ? -16.283 11.204 8.261 1.00 98.50 187 ASN A CA 1
ATOM 1493 C C . ASN A 1 187 ? -16.733 9.769 8.604 1.00 98.50 187 ASN A C 1
ATOM 1495 O O . ASN A 1 187 ? -17.817 9.587 9.156 1.00 98.50 187 ASN A O 1
ATOM 1499 N N . ASP A 1 188 ? -15.955 8.745 8.250 1.00 98.44 188 ASP A N 1
ATOM 1500 C CA . ASP A 1 188 ? -16.287 7.345 8.500 1.00 98.44 188 ASP A CA 1
ATOM 1501 C C . ASP A 1 188 ? -15.679 6.857 9.819 1.00 98.44 188 ASP A C 1
ATOM 1503 O O . ASP A 1 188 ? -14.612 6.253 9.845 1.00 98.44 188 ASP A O 1
ATOM 1507 N N . GLY A 1 189 ? -16.406 7.058 10.921 1.00 97.88 189 GLY A N 1
ATOM 1508 C CA . GLY A 1 189 ? -15.951 6.688 12.269 1.00 97.88 189 GLY A CA 1
ATOM 1509 C C . GLY A 1 189 ? -15.743 5.187 12.520 1.00 97.88 189 GLY A C 1
ATOM 1510 O O . GLY A 1 189 ? -15.394 4.804 13.634 1.00 97.88 189 GLY A O 1
ATOM 1511 N N . ARG A 1 190 ? -15.964 4.316 11.524 1.00 98.31 190 ARG A N 1
ATOM 1512 C CA . ARG A 1 190 ? -15.534 2.907 11.595 1.00 98.31 190 ARG A CA 1
ATOM 1513 C C . ARG A 1 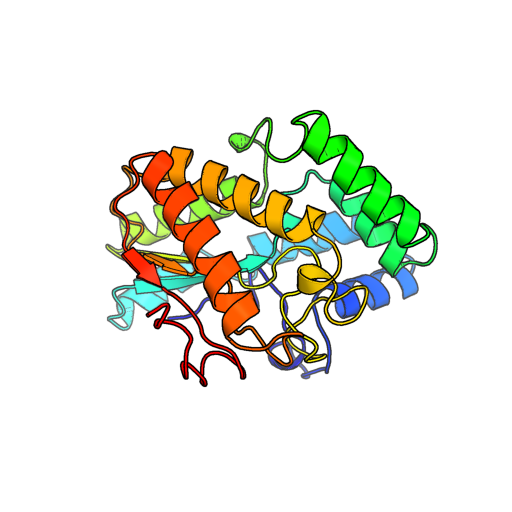190 ? -14.033 2.768 11.387 1.00 98.31 190 ARG A C 1
ATOM 1515 O O . ARG A 1 190 ? -13.453 1.778 11.829 1.00 98.31 190 ARG A O 1
ATOM 1522 N N . ILE A 1 191 ? -13.400 3.729 10.725 1.00 98.75 191 ILE A N 1
ATOM 1523 C CA . ILE A 1 191 ? -11.949 3.808 10.703 1.00 98.75 191 ILE A CA 1
ATOM 1524 C C . ILE A 1 191 ? -11.503 4.358 12.052 1.00 98.75 191 ILE A C 1
ATOM 1526 O O . ILE A 1 191 ? -11.911 5.437 12.460 1.00 98.75 191 ILE A O 1
ATOM 1530 N N . ALA A 1 192 ? -10.669 3.610 12.766 1.00 98.31 192 ALA A N 1
ATOM 1531 C CA . ALA A 1 192 ? -10.079 4.104 14.006 1.00 98.31 192 ALA A CA 1
ATOM 1532 C C . ALA A 1 192 ? -8.824 4.935 13.730 1.00 98.31 192 ALA A C 1
ATOM 1534 O O . ALA A 1 192 ? -8.579 5.932 14.409 1.00 98.31 192 ALA A O 1
ATOM 1535 N N . MET A 1 193 ? -8.007 4.499 12.767 1.00 98.62 193 MET A N 1
ATOM 1536 C CA . MET A 1 193 ? -6.641 4.983 12.622 1.00 98.62 193 MET A CA 1
ATOM 1537 C C . MET A 1 193 ? -6.096 4.770 11.210 1.00 98.62 193 MET A C 1
ATOM 1539 O O . MET A 1 193 ? -6.433 3.788 10.542 1.00 98.62 193 MET A O 1
ATOM 1543 N N . TYR A 1 194 ? -5.213 5.671 10.796 1.00 98.88 194 TYR A N 1
ATOM 1544 C CA . TYR A 1 194 ? -4.350 5.511 9.636 1.00 98.88 194 TYR A CA 1
ATOM 1545 C C . TYR A 1 194 ? -2.928 5.235 10.090 1.00 98.88 194 TYR A C 1
ATOM 1547 O O . TYR A 1 194 ? -2.342 6.032 10.816 1.00 98.88 194 TYR A O 1
ATOM 1555 N N . ASP A 1 195 ? -2.380 4.125 9.639 1.00 98.56 195 ASP A N 1
ATOM 1556 C CA . ASP A 1 195 ? -0.980 3.782 9.781 1.00 98.56 195 ASP A CA 1
ATOM 1557 C C . ASP A 1 195 ? -0.256 4.164 8.492 1.00 98.56 195 ASP A C 1
ATOM 1559 O O . ASP A 1 195 ? -0.483 3.586 7.425 1.00 98.56 195 ASP A O 1
ATOM 1563 N N . LEU A 1 196 ? 0.484 5.273 8.583 1.00 98.19 196 LEU A N 1
ATOM 1564 C CA . LEU A 1 196 ? 0.842 6.087 7.425 1.00 98.19 196 LEU A CA 1
ATOM 1565 C C . LEU A 1 196 ? 1.870 5.414 6.515 1.00 98.19 196 LEU A C 1
ATOM 1567 O O . LEU A 1 196 ? 1.781 5.557 5.294 1.00 98.19 196 LEU A O 1
ATOM 1571 N N . VAL A 1 197 ? 2.842 4.715 7.098 1.00 97.06 197 VAL A N 1
ATOM 1572 C CA . VAL A 1 197 ? 3.870 3.932 6.403 1.00 97.06 197 VAL A CA 1
ATOM 1573 C C . VAL A 1 197 ? 4.379 2.878 7.388 1.00 97.06 197 VAL A C 1
ATOM 1575 O O . VAL A 1 197 ? 5.023 3.241 8.370 1.00 97.06 197 VAL A O 1
ATOM 1578 N N . ASN A 1 198 ? 4.136 1.600 7.101 1.00 97.19 198 ASN A N 1
ATOM 1579 C CA . ASN A 1 198 ? 4.568 0.484 7.948 1.00 97.19 198 ASN A CA 1
ATOM 1580 C C . ASN A 1 198 ? 6.086 0.268 7.911 1.00 97.19 198 ASN A C 1
ATOM 1582 O O . ASN A 1 198 ? 6.687 0.217 6.836 1.00 97.19 198 ASN A O 1
ATOM 1586 N N . GLU A 1 199 ? 6.683 0.060 9.077 1.00 95.44 199 GLU A N 1
ATOM 1587 C CA . GLU A 1 199 ? 8.016 -0.487 9.317 1.00 95.44 199 GLU A CA 1
ATOM 1588 C C . GLU A 1 199 ? 9.138 0.025 8.390 1.00 95.44 199 GLU A C 1
ATOM 1590 O O . GLU A 1 199 ? 9.851 -0.782 7.771 1.00 95.44 199 GLU A O 1
ATOM 1595 N N . PRO A 1 200 ? 9.380 1.352 8.298 1.00 95.56 200 PRO A N 1
ATOM 1596 C CA . PRO A 1 200 ? 10.611 1.847 7.698 1.00 95.56 200 PRO A CA 1
ATOM 1597 C C . PRO A 1 200 ? 11.838 1.113 8.264 1.00 95.56 200 PRO A C 1
ATOM 1599 O O . PRO A 1 200 ? 11.992 0.944 9.478 1.00 95.56 200 PRO A O 1
ATOM 1602 N N . ASN A 1 201 ? 12.727 0.644 7.392 1.00 94.81 201 ASN A N 1
ATOM 1603 C CA . ASN A 1 201 ? 13.930 -0.086 7.796 1.00 94.81 201 ASN A CA 1
ATOM 1604 C C . ASN A 1 201 ? 15.096 0.222 6.857 1.00 94.81 201 ASN A C 1
ATOM 1606 O O . ASN A 1 201 ? 14.902 0.425 5.665 1.00 94.81 201 ASN A O 1
ATOM 1610 N N . ASN A 1 202 ? 16.316 0.276 7.403 1.00 94.06 202 ASN A N 1
ATOM 1611 C CA . ASN A 1 202 ? 17.541 0.594 6.653 1.00 94.06 202 ASN A CA 1
ATOM 1612 C C . ASN A 1 202 ? 17.464 1.918 5.862 1.00 94.06 202 ASN A C 1
ATOM 1614 O O . ASN A 1 202 ? 18.078 2.059 4.804 1.00 94.06 202 ASN A O 1
ATOM 1618 N N . VAL A 1 203 ? 16.716 2.889 6.400 1.00 94.25 203 VAL A N 1
ATOM 1619 C CA . VAL A 1 203 ? 16.414 4.163 5.738 1.00 94.25 203 VAL A CA 1
ATOM 1620 C C . VAL A 1 203 ? 17.669 5.036 5.576 1.00 94.25 203 VAL A C 1
ATOM 1622 O O . VAL A 1 203 ? 18.298 5.385 6.584 1.00 94.25 203 VAL A O 1
ATOM 1625 N N . PRO A 1 204 ? 18.026 5.453 4.344 1.00 92.88 204 PRO A N 1
ATOM 1626 C CA . PRO A 1 204 ? 19.064 6.454 4.117 1.00 92.88 204 PRO A CA 1
ATOM 1627 C C . PRO A 1 204 ? 18.710 7.776 4.806 1.00 92.88 204 PRO A C 1
ATOM 1629 O O . PRO A 1 204 ? 17.580 8.246 4.722 1.00 92.88 204 PRO A O 1
ATOM 1632 N N . GLY A 1 205 ? 19.666 8.381 5.512 1.00 90.31 205 GLY A N 1
ATOM 1633 C CA . GLY A 1 205 ? 19.405 9.583 6.319 1.00 90.31 205 GLY A CA 1
ATOM 1634 C C . GLY A 1 205 ? 18.676 9.314 7.645 1.00 90.31 205 GLY A C 1
ATOM 1635 O O . GLY A 1 205 ? 18.430 10.249 8.405 1.00 90.31 205 GLY A O 1
ATOM 1636 N N . GLY A 1 206 ? 18.375 8.048 7.957 1.00 92.94 206 GLY A N 1
ATOM 1637 C CA . GLY A 1 206 ? 17.861 7.620 9.255 1.00 92.94 206 GLY A CA 1
ATOM 1638 C C . GLY A 1 206 ? 16.538 8.281 9.648 1.00 92.94 206 GLY A C 1
ATOM 1639 O O . GLY A 1 206 ? 15.666 8.539 8.819 1.00 92.94 206 GLY A O 1
ATOM 1640 N N . ASN A 1 207 ? 16.387 8.553 10.944 1.00 92.81 207 ASN A N 1
ATOM 1641 C CA . ASN A 1 207 ? 15.134 9.046 11.517 1.00 92.81 207 ASN A CA 1
ATOM 1642 C C . ASN A 1 207 ? 14.757 10.460 11.051 1.00 92.81 207 ASN A C 1
ATOM 1644 O O . ASN A 1 207 ? 13.572 10.774 11.024 1.00 92.81 207 ASN A O 1
ATOM 1648 N N . ALA A 1 208 ? 15.713 11.278 10.599 1.00 92.75 208 ALA A N 1
ATOM 1649 C CA . ALA A 1 208 ? 15.431 12.603 10.044 1.00 92.75 208 ALA A CA 1
ATOM 1650 C C . ALA A 1 208 ? 14.659 12.533 8.710 1.00 92.75 208 ALA A C 1
ATOM 1652 O O . ALA A 1 208 ? 13.734 13.318 8.476 1.00 92.75 208 ALA A O 1
ATOM 1653 N N . ALA A 1 209 ? 14.993 11.564 7.849 1.00 94.06 209 ALA A N 1
ATOM 1654 C CA . ALA A 1 209 ? 14.273 11.341 6.595 1.00 94.06 209 ALA A CA 1
ATOM 1655 C C . ALA A 1 209 ? 12.838 10.855 6.856 1.00 94.06 209 ALA A C 1
ATOM 1657 O O . ALA A 1 209 ? 11.887 11.351 6.248 1.00 94.06 209 ALA A O 1
ATOM 1658 N N . ILE A 1 210 ? 12.673 9.940 7.817 1.00 95.44 210 ILE A N 1
ATOM 1659 C CA . ILE A 1 210 ? 11.354 9.447 8.236 1.00 95.44 210 ILE A CA 1
ATOM 1660 C C . ILE A 1 210 ? 10.532 10.581 8.854 1.00 95.44 210 ILE A C 1
ATOM 1662 O O . ILE A 1 210 ? 9.384 10.761 8.464 1.00 95.44 210 ILE A O 1
ATOM 1666 N N . HIS A 1 211 ? 11.115 11.382 9.751 1.00 94.50 211 HIS A N 1
ATOM 1667 C CA . HIS A 1 211 ? 10.452 12.542 10.356 1.00 94.50 211 HIS A CA 1
ATOM 1668 C C . HIS A 1 211 ? 9.885 13.484 9.289 1.00 94.50 211 HIS A C 1
ATOM 1670 O O . HIS A 1 211 ? 8.691 13.776 9.299 1.00 94.50 211 HIS A O 1
ATOM 1676 N N . THR A 1 212 ? 10.720 13.877 8.322 1.00 94.56 212 THR A N 1
ATOM 1677 C CA . THR A 1 212 ? 10.321 14.755 7.210 1.00 94.56 212 THR A CA 1
ATOM 1678 C C . THR A 1 212 ? 9.138 14.174 6.431 1.00 94.56 212 THR A C 1
ATOM 1680 O O . THR A 1 212 ? 8.187 14.883 6.093 1.00 94.56 212 THR A O 1
ATOM 1683 N N . MET A 1 213 ? 9.166 12.866 6.157 1.00 96.38 213 MET A N 1
ATOM 1684 C CA . MET A 1 213 ? 8.072 12.198 5.456 1.00 96.38 213 MET A CA 1
ATOM 1685 C C . MET A 1 213 ? 6.792 12.146 6.299 1.00 96.38 213 MET A C 1
ATOM 1687 O O . MET A 1 213 ? 5.712 12.448 5.792 1.00 96.38 213 MET A O 1
ATOM 1691 N N . LEU A 1 214 ? 6.888 11.785 7.579 1.00 96.44 214 LEU A N 1
ATOM 1692 C CA . LEU A 1 214 ? 5.734 11.691 8.472 1.00 96.44 214 LEU A CA 1
ATOM 1693 C C . LEU A 1 214 ? 5.076 13.056 8.684 1.00 96.44 214 LEU A C 1
ATOM 1695 O O . LEU A 1 214 ? 3.854 13.146 8.592 1.00 96.44 214 LEU A O 1
ATOM 1699 N N . GLU A 1 215 ? 5.853 14.122 8.885 1.00 96.56 215 GLU A N 1
ATOM 1700 C CA . GLU A 1 215 ? 5.328 15.489 8.993 1.00 96.56 215 GLU A CA 1
ATOM 1701 C C . GLU A 1 215 ? 4.528 15.872 7.739 1.00 96.56 215 GLU A C 1
ATOM 1703 O O . GLU A 1 215 ? 3.393 16.354 7.825 1.00 96.56 215 GLU A O 1
ATOM 1708 N N . ARG A 1 216 ? 5.074 15.567 6.557 1.00 97.56 216 ARG A N 1
ATOM 1709 C CA . ARG A 1 216 ? 4.397 15.793 5.276 1.00 97.56 216 ARG A CA 1
ATOM 1710 C C . ARG A 1 216 ? 3.066 15.034 5.177 1.00 97.56 216 ARG A C 1
ATOM 1712 O O . ARG A 1 216 ? 2.067 15.610 4.732 1.00 97.56 216 ARG A O 1
ATOM 1719 N N . LEU A 1 217 ? 3.026 13.769 5.599 1.00 98.56 217 LEU A N 1
ATOM 1720 C CA . LEU A 1 217 ? 1.807 12.952 5.569 1.00 98.56 217 LEU A CA 1
ATOM 1721 C C . LEU A 1 217 ? 0.761 13.421 6.581 1.00 98.56 217 LEU A C 1
ATOM 1723 O O . LEU A 1 217 ? -0.415 13.529 6.228 1.00 98.56 217 LEU A O 1
ATOM 1727 N N . ILE A 1 218 ? 1.180 13.766 7.801 1.00 98.56 218 ILE A N 1
ATOM 1728 C CA . ILE A 1 218 ? 0.305 14.338 8.833 1.00 98.56 218 ILE A CA 1
ATOM 1729 C C . ILE A 1 218 ? -0.362 15.602 8.292 1.00 98.56 218 ILE A C 1
ATOM 1731 O O . ILE A 1 218 ? -1.592 15.701 8.296 1.00 98.56 218 ILE A O 1
ATOM 1735 N N . ASN A 1 219 ? 0.431 16.534 7.760 1.00 98.50 219 ASN A N 1
ATOM 1736 C CA . ASN A 1 219 ? -0.078 17.780 7.190 1.00 98.50 219 ASN A CA 1
ATOM 1737 C C . ASN A 1 219 ? -1.058 17.519 6.043 1.00 98.50 219 ASN A C 1
ATOM 1739 O O . ASN A 1 219 ? -2.105 18.159 5.962 1.00 98.50 219 ASN A O 1
ATOM 1743 N N . THR A 1 220 ? -0.772 16.533 5.196 1.00 98.62 220 THR A N 1
ATOM 1744 C CA . THR A 1 220 ? -1.642 16.162 4.076 1.00 98.62 220 THR A CA 1
ATOM 1745 C C . THR A 1 220 ? -2.990 15.612 4.523 1.00 98.62 220 THR A C 1
ATOM 1747 O O . THR A 1 220 ? -4.021 16.036 3.995 1.00 98.62 220 THR A O 1
ATOM 1750 N N . VAL A 1 221 ? -3.009 14.711 5.508 1.00 98.81 221 VAL A N 1
ATOM 1751 C CA . VAL A 1 221 ? -4.261 14.176 6.061 1.00 98.81 221 VAL A CA 1
ATOM 1752 C C . VAL A 1 221 ? -5.059 15.291 6.739 1.00 98.81 221 VAL A C 1
ATOM 1754 O O . VAL A 1 221 ? -6.247 15.470 6.458 1.00 98.81 221 VAL A O 1
ATOM 1757 N N . ARG A 1 222 ? -4.403 16.106 7.576 1.00 98.69 222 ARG A N 1
ATOM 1758 C CA . ARG A 1 222 ? -5.059 17.207 8.299 1.00 98.69 222 ARG A CA 1
ATOM 1759 C C . ARG A 1 222 ? -5.584 18.297 7.366 1.00 98.69 222 ARG A C 1
ATOM 1761 O O . ARG A 1 222 ? -6.667 18.820 7.617 1.00 98.69 222 ARG A O 1
ATOM 1768 N N . ALA A 1 223 ? -4.916 18.566 6.244 1.00 98.62 223 ALA A N 1
ATOM 1769 C CA . ALA A 1 223 ? -5.395 19.501 5.22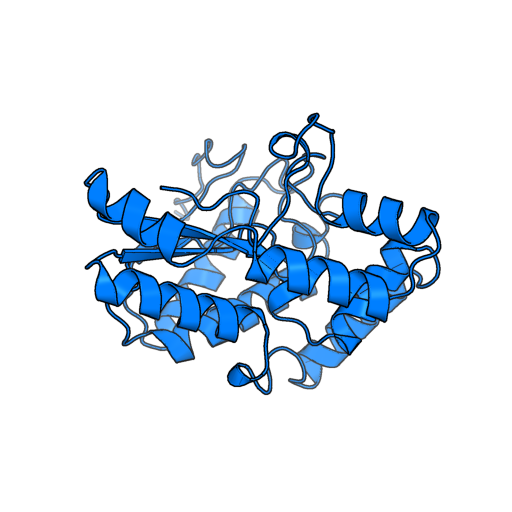3 1.00 98.62 223 ALA A CA 1
ATOM 1770 C C . ALA A 1 223 ? -6.724 19.071 4.567 1.00 98.62 223 ALA A C 1
ATOM 1772 O O . ALA A 1 223 ? -7.459 19.921 4.069 1.00 98.62 223 ALA A O 1
ATOM 1773 N N . GLN A 1 224 ? -7.082 17.779 4.596 1.00 98.69 224 GLN A N 1
ATOM 1774 C CA . GLN A 1 224 ? -8.400 17.309 4.133 1.00 98.69 224 GLN A CA 1
ATOM 1775 C C . GLN A 1 224 ? -9.526 17.528 5.164 1.00 98.69 224 GLN A C 1
ATOM 1777 O O . GLN A 1 224 ? -10.701 17.257 4.874 1.00 98.69 224 GLN A O 1
ATOM 1782 N N . GLY A 1 225 ? -9.183 18.026 6.357 1.00 98.50 225 GLY A N 1
ATOM 1783 C CA . GLY A 1 225 ? -10.078 18.135 7.508 1.00 98.50 225 GLY A CA 1
ATOM 1784 C C . GLY A 1 225 ? -10.308 16.803 8.222 1.00 98.50 225 GLY A C 1
ATOM 1785 O O . GLY A 1 225 ? -11.263 16.684 8.982 1.00 98.50 225 GLY A O 1
ATOM 1786 N N . ASP A 1 226 ? -9.472 15.798 7.962 1.00 98.69 226 ASP A N 1
ATOM 1787 C CA . ASP A 1 226 ? -9.594 14.472 8.560 1.00 98.69 226 ASP A CA 1
ATOM 1788 C C . ASP A 1 226 ? -9.013 14.457 9.986 1.00 98.69 226 ASP A C 1
ATOM 1790 O O . ASP A 1 226 ? -7.888 14.914 10.207 1.00 98.69 226 ASP A O 1
ATOM 1794 N N . GLN A 1 227 ? -9.787 13.948 10.950 1.00 98.19 227 GLN A N 1
ATOM 1795 C CA . GLN A 1 227 ? -9.450 13.885 12.378 1.00 98.19 227 GLN A CA 1
ATOM 1796 C C . GLN A 1 227 ? -9.197 12.458 12.890 1.00 98.19 227 GLN A C 1
ATOM 1798 O O . GLN A 1 227 ? -9.033 12.275 14.096 1.00 98.19 227 GLN A O 1
ATOM 1803 N N . HIS A 1 228 ? -9.131 11.450 12.013 1.00 98.75 228 HIS A N 1
ATOM 1804 C CA . HIS A 1 228 ? -8.755 10.095 12.420 1.00 98.75 228 HIS A CA 1
ATOM 1805 C C . HIS A 1 228 ? -7.382 10.080 13.110 1.00 98.75 228 HIS A C 1
ATOM 1807 O O . HIS A 1 228 ? -6.508 10.926 12.845 1.00 98.75 228 HIS A O 1
ATOM 1813 N N . LEU A 1 229 ? -7.197 9.104 14.007 1.00 98.69 229 LEU A N 1
ATOM 1814 C CA . LEU A 1 229 ? -5.913 8.856 14.657 1.00 98.69 229 LEU A CA 1
ATOM 1815 C C . LEU A 1 229 ? -4.858 8.529 13.597 1.00 98.69 229 LEU A C 1
ATOM 1817 O O . LEU A 1 229 ? -5.166 7.910 12.579 1.00 98.69 229 LEU A O 1
ATOM 1821 N N . LEU A 1 230 ? -3.615 8.930 13.850 1.00 98.50 230 LEU A N 1
ATOM 1822 C CA . LEU A 1 230 ? -2.478 8.626 12.984 1.00 98.50 230 LEU A CA 1
ATOM 1823 C C . LEU A 1 230 ? -1.480 7.789 13.780 1.00 98.50 230 LEU A C 1
ATOM 1825 O O . LEU A 1 230 ? -1.032 8.224 14.842 1.00 98.50 230 LEU A O 1
ATOM 1829 N N . LEU A 1 231 ? -1.150 6.608 13.269 1.00 97.25 231 LEU A N 1
ATOM 1830 C CA . LEU A 1 231 ? -0.036 5.796 13.734 1.00 97.25 231 LEU A CA 1
ATOM 1831 C C . LEU A 1 231 ? 1.203 6.159 12.922 1.00 97.25 231 LEU A C 1
ATOM 1833 O O . LEU A 1 231 ? 1.163 6.255 11.693 1.00 97.25 231 LEU A O 1
ATOM 1837 N N . LEU A 1 232 ? 2.282 6.418 13.653 1.00 95.06 232 LEU A N 1
ATOM 1838 C CA . LEU A 1 232 ? 3.578 6.803 13.125 1.00 95.06 232 LEU A CA 1
ATOM 1839 C C . LEU A 1 232 ? 4.572 5.705 13.485 1.00 95.06 232 LEU A C 1
ATOM 1841 O O . LEU A 1 232 ? 4.777 5.418 14.669 1.00 95.06 232 LEU A O 1
ATOM 1845 N N . GLU A 1 233 ? 5.201 5.114 12.480 1.00 94.81 233 GLU A N 1
ATOM 1846 C CA . GLU A 1 233 ? 6.204 4.076 12.687 1.00 94.81 233 GLU A CA 1
ATOM 1847 C C . GLU A 1 233 ? 7.623 4.619 12.498 1.00 94.81 233 GLU A C 1
ATOM 1849 O O . GLU A 1 233 ? 7.901 5.430 11.610 1.00 94.81 233 GLU A O 1
ATOM 1854 N N . GLY A 1 234 ? 8.515 4.210 13.404 1.00 91.25 234 GLY A N 1
ATOM 1855 C CA . GLY A 1 234 ? 9.928 4.579 13.394 1.00 91.25 234 GLY A CA 1
ATOM 1856 C C . GLY A 1 234 ? 10.775 3.688 12.484 1.00 91.25 234 GLY A C 1
ATOM 1857 O O . GLY A 1 234 ? 10.286 2.757 11.848 1.00 91.25 234 GLY A O 1
ATOM 1858 N N . ASN A 1 235 ? 12.083 3.944 12.444 1.00 91.75 235 ASN A N 1
ATOM 1859 C CA . ASN A 1 235 ? 13.022 3.082 11.722 1.00 91.75 235 ASN A CA 1
ATOM 1860 C C . ASN A 1 235 ? 13.175 1.719 12.416 1.00 91.75 235 ASN A C 1
ATOM 1862 O O . ASN A 1 235 ? 12.678 1.500 13.521 1.00 91.75 235 ASN A O 1
ATOM 1866 N N . GLY A 1 236 ? 13.940 0.815 11.807 1.00 92.19 236 GLY A N 1
ATOM 1867 C CA . GLY A 1 236 ? 14.254 -0.484 12.390 1.00 92.19 236 GLY A CA 1
ATOM 1868 C C . GLY A 1 236 ? 12.999 -1.313 12.630 1.00 92.19 236 GLY A C 1
ATOM 1869 O O . GLY A 1 236 ? 12.825 -1.842 13.726 1.00 92.19 236 GLY A O 1
ATOM 1870 N N . PHE A 1 237 ? 12.133 -1.404 11.618 1.00 93.56 237 PHE A N 1
ATOM 1871 C CA . PHE A 1 237 ? 10.875 -2.150 11.686 1.00 93.56 237 PHE A CA 1
ATOM 1872 C C . PHE A 1 237 ? 9.907 -1.574 12.727 1.00 93.56 237 PHE A C 1
ATOM 1874 O O . PHE A 1 237 ? 9.362 -2.300 13.550 1.00 93.56 237 PHE A O 1
ATOM 1881 N N . GLY A 1 238 ? 9.799 -0.243 12.784 1.00 90.81 238 GLY A N 1
ATOM 1882 C CA . GLY A 1 238 ? 8.954 0.426 13.773 1.00 90.81 238 GLY A CA 1
ATOM 1883 C C . GLY A 1 238 ? 9.513 0.424 15.202 1.00 90.81 238 GLY A C 1
ATOM 1884 O O . GLY A 1 238 ? 8.821 0.863 16.110 1.00 90.81 238 GLY A O 1
ATOM 1885 N N . ASN A 1 239 ? 10.753 -0.028 15.441 1.00 91.56 239 ASN A N 1
ATOM 1886 C CA . ASN A 1 239 ? 11.309 -0.164 16.800 1.00 91.56 239 ASN A CA 1
ATOM 1887 C C . ASN A 1 239 ? 12.223 0.993 17.240 1.00 91.56 239 ASN A C 1
ATOM 1889 O O . ASN A 1 239 ? 12.612 1.060 18.407 1.00 91.56 239 ASN A O 1
ATOM 1893 N N . ASN A 1 240 ? 12.602 1.900 16.335 1.00 90.75 240 ASN A N 1
ATOM 1894 C CA . ASN A 1 240 ? 13.528 2.995 16.622 1.00 90.75 240 ASN A CA 1
ATOM 1895 C C . ASN A 1 240 ? 12.898 4.370 16.356 1.00 90.75 240 ASN A C 1
ATOM 1897 O O . ASN A 1 240 ? 12.783 4.813 15.214 1.00 90.75 240 ASN A O 1
ATOM 1901 N N . TYR A 1 241 ? 12.585 5.073 17.446 1.00 89.38 241 TYR A N 1
ATOM 1902 C CA . TYR A 1 241 ? 11.988 6.414 17.454 1.00 89.38 241 TYR A CA 1
ATOM 1903 C C . TYR A 1 241 ? 12.965 7.528 17.860 1.00 89.38 241 TYR A C 1
ATOM 1905 O O . TYR A 1 241 ? 12.550 8.673 18.064 1.00 89.38 241 TYR A O 1
ATOM 1913 N N . ASN A 1 242 ? 14.257 7.224 18.009 1.00 85.06 242 ASN A N 1
ATOM 1914 C CA . ASN A 1 242 ? 15.240 8.215 18.446 1.00 85.06 242 ASN A CA 1
ATOM 1915 C C . ASN A 1 242 ? 15.264 9.395 17.469 1.00 85.06 242 ASN A C 1
ATOM 1917 O O . ASN A 1 242 ? 15.385 9.189 16.272 1.00 85.06 242 ASN A O 1
ATOM 1921 N N . GLU A 1 243 ? 15.136 10.631 17.948 1.00 74.25 243 GLU A N 1
ATOM 1922 C CA . GLU A 1 243 ? 15.170 11.829 17.084 1.00 74.25 243 GLU A CA 1
ATOM 1923 C C . GLU A 1 243 ? 14.031 11.909 16.041 1.00 74.25 243 GLU A C 1
ATOM 1925 O O . GLU A 1 243 ? 13.986 12.851 15.259 1.00 74.25 243 GLU A O 1
ATOM 1930 N N . LEU A 1 244 ? 13.045 10.997 16.071 1.00 76.75 244 LEU A N 1
ATOM 1931 C CA . LEU A 1 244 ? 11.888 11.020 15.164 1.00 76.75 244 LEU A CA 1
ATOM 1932 C C . LEU A 1 244 ? 10.919 12.178 15.471 1.00 76.75 244 LEU A C 1
ATOM 1934 O O . LEU A 1 244 ? 10.081 12.519 14.647 1.00 76.75 244 LEU A O 1
ATOM 1938 N N . LEU A 1 245 ? 10.989 12.765 16.670 1.00 65.00 245 LEU A N 1
ATOM 1939 C CA . LEU A 1 245 ? 10.039 13.776 17.163 1.00 65.00 245 LEU A CA 1
ATOM 1940 C C . LEU A 1 245 ? 10.709 15.080 17.623 1.00 65.00 245 LEU A C 1
ATOM 1942 O O . LEU A 1 245 ? 10.057 15.905 18.258 1.00 65.00 245 LEU A O 1
ATOM 1946 N N . LYS A 1 246 ? 12.005 15.277 17.352 1.00 46.84 246 LYS A N 1
ATOM 1947 C CA . LYS A 1 246 ? 12.717 16.494 17.766 1.00 46.84 246 LYS A CA 1
ATOM 1948 C C . LYS A 1 246 ? 13.300 17.228 16.565 1.00 46.84 246 LYS A C 1
ATOM 1950 O O . LYS A 1 246 ? 14.430 16.964 16.175 1.00 46.84 246 LYS A O 1
ATOM 1955 N N . SER A 1 247 ? 12.574 18.225 16.078 1.00 46.03 247 SER A N 1
ATOM 1956 C CA . SER A 1 247 ? 13.211 19.473 15.663 1.00 46.03 247 SER A CA 1
ATOM 1957 C C . SER A 1 247 ? 13.186 20.410 16.873 1.00 46.03 247 SER A C 1
ATOM 1959 O O . SER A 1 247 ? 12.111 20.769 17.357 1.00 46.03 247 SER A O 1
ATOM 1961 N N . SER A 1 248 ? 14.364 20.711 17.418 1.00 45.31 248 SER A N 1
ATOM 1962 C CA . SER A 1 248 ? 14.582 21.833 18.341 1.00 45.31 248 SER A CA 1
ATOM 1963 C C . SER A 1 248 ? 14.177 23.160 17.715 1.00 45.31 248 SER A C 1
ATOM 1965 O O . SER A 1 248 ? 14.485 23.307 16.510 1.00 45.31 248 SER A O 1
#

Sequence (248 aa):
MNLGGWLLQEGYMMKPGYGGTQGSVKKVLYQAGLNDAAVEKFYQQWRDNFITKADIDFIAQQGFNCIRLPLHYDLFLTPAQRAVRNGVIRGTVPYADYVAKLKEWQQKGELFKEPQQLEAIRLIDKTLGWCAANKLYVVLDLHAAPGAQGTDSNIADALQPNDFWNEPTYQDITNGLWATLAKRYKNDGRIAMYDLVNEPNNVPGGNAAIHTMLERLINTVRAQGDQHLLLLEGNGFGNNYNELLKSS

Organism: Tanacetum cinerariifolium (NCBI:txid118510)